Protein AF-A0A9D9GUM5-F1 (afdb_monomer)

Mean predicted aligned error: 12.22 Å

Sequence (199 aa):
NYISLLFTFYYFFHSININTFRYFIVSAFPKVAPKAITILNRSVMQKERGNFLKGYYQSSFILTIIYVIAFTLSYFLIGLYVPNLMGDIYVLGLISFVICAILLIPFMPLTFIYYGIYWKDSKTKYVTTFINFASKEINDFKTRTVLNSELEKKQVEEAEKNLNNLINNLNSDNKNEENNDQSNHKEDESKNDENNKNS

Secondary structure (DSSP, 8-state):
-HHHHHHHHHHHHHHHHHHHHHHHHHHH-TTS-HHHHHHHHHHHHHHHHHHHHHHHHHHHHHHHHHHHHHHHHHHHHHHHH-GGGGS-HHHHHHHHHHHHHHHHGGGTHHHHHHHHHHHHHHHHHHHHHHHHHHHHHHHHHHHHS---SHHHHHHHHHHHHHHHHHHHHHHHHHHHHHTTSSSSSSSSS---SSSS---

Solvent-accessible surface area (backbone atoms only — not comparable to full-atom values): 11530 Å² total; per-residue (Å²): 108,69,68,58,52,50,53,54,51,50,50,50,54,51,51,50,55,61,52,49,52,56,55,58,53,48,67,74,41,86,87,56,58,69,68,58,50,50,53,50,50,51,56,51,45,69,76,41,42,66,63,54,50,52,52,49,52,64,69,42,42,65,60,51,52,53,47,54,52,41,37,51,50,36,42,54,51,50,38,66,78,38,55,79,38,62,80,39,57,66,61,42,49,50,53,17,46,53,54,32,47,66,68,41,56,84,54,51,63,60,59,51,55,50,51,54,52,52,44,66,76,39,42,63,61,53,52,53,52,48,50,56,50,52,55,48,52,53,52,53,48,62,71,73,38,80,75,81,45,73,65,58,46,51,52,50,53,51,52,48,52,55,48,51,51,54,52,51,52,53,57,53,54,56,57,58,56,63,61,60,74,71,71,77,81,83,85,87,87,85,88,83,88,87,87,88,82,84,135

Organism: NCBI:txid2840889

Foldseek 3Di:
DLVVLLVVLVVVLVVVLVVVLLVVQCVVCVPDDSVVSVVLCVVLCVVCVVVLVVLLCVQCVVVSVLLVVQLVCQLVVCCVVPVVCVVVVPVSSVRSSVRSCVVSVVVSCSSVVSSVVCCVVCVLVSLVSVLVVLVVVLVVCVVVDPCPDPVSVVVSVVSVVVSVVSVVVSVVVVVVVVVVVVPPPPPDPDPPDPDPDDD

pLDDT: mean 78.3, std 15.08, range [36.69, 92.94]

Structure (mmCIF, N/CA/C/O backbone):
data_AF-A0A9D9GUM5-F1
#
_entry.id   AF-A0A9D9GUM5-F1
#
loop_
_atom_site.group_PDB
_atom_site.id
_atom_site.type_symbol
_atom_site.label_atom_id
_atom_site.label_alt_id
_atom_site.label_comp_id
_atom_site.label_asym_id
_atom_site.label_entity_id
_atom_site.label_seq_id
_atom_site.pdbx_PDB_ins_code
_atom_site.Cartn_x
_atom_site.Cartn_y
_atom_site.Cartn_z
_atom_site.occupancy
_atom_site.B_iso_or_equiv
_atom_site.auth_seq_id
_atom_site.auth_comp_id
_atom_site.auth_asym_id
_atom_site.auth_atom_id
_atom_site.pdbx_PDB_model_num
ATOM 1 N N . ASN A 1 1 ? 15.531 -11.538 -21.680 1.00 77.50 1 ASN A N 1
ATOM 2 C CA . ASN A 1 1 ? 16.151 -10.936 -20.475 1.00 77.50 1 ASN A CA 1
ATOM 3 C C . ASN A 1 1 ? 15.641 -9.531 -20.177 1.00 77.50 1 ASN A C 1
ATOM 5 O O . ASN A 1 1 ? 15.120 -9.350 -19.087 1.00 77.50 1 ASN A O 1
ATOM 9 N N . TYR A 1 2 ? 15.684 -8.576 -21.119 1.00 86.25 2 TYR A N 1
ATOM 10 C CA . TYR A 1 2 ? 15.117 -7.225 -20.924 1.00 86.25 2 TYR A CA 1
ATOM 11 C C . TYR A 1 2 ? 13.670 -7.230 -20.388 1.00 86.25 2 TYR A C 1
ATOM 13 O O . TYR A 1 2 ? 13.400 -6.631 -19.354 1.00 86.25 2 TYR A O 1
ATOM 21 N N . ILE A 1 3 ? 12.764 -7.977 -21.034 1.00 88.94 3 ILE A N 1
ATOM 22 C CA . ILE A 1 3 ? 11.350 -8.067 -20.624 1.00 88.94 3 ILE A CA 1
ATOM 23 C C . ILE A 1 3 ? 11.215 -8.560 -19.175 1.00 88.94 3 ILE A C 1
ATOM 25 O O . ILE A 1 3 ? 10.446 -8.005 -18.397 1.00 88.94 3 ILE A O 1
ATOM 29 N N . SER A 1 4 ? 11.989 -9.577 -18.791 1.00 88.94 4 SER A N 1
ATOM 30 C CA . SER A 1 4 ? 11.990 -10.110 -17.426 1.00 88.94 4 SER A CA 1
ATOM 31 C C . SER A 1 4 ? 12.447 -9.060 -16.413 1.00 88.94 4 SER A C 1
ATOM 33 O O . SER A 1 4 ? 11.785 -8.882 -15.398 1.00 88.94 4 SER A O 1
ATOM 35 N N . LEU A 1 5 ? 13.521 -8.319 -16.714 1.00 88.25 5 LEU A N 1
ATOM 36 C CA . LEU A 1 5 ? 14.016 -7.238 -15.856 1.00 88.25 5 LEU A CA 1
ATOM 37 C C . LEU A 1 5 ? 12.997 -6.104 -15.714 1.00 88.25 5 LEU A C 1
ATOM 39 O O . LEU A 1 5 ? 12.784 -5.624 -14.602 1.00 88.25 5 LEU A O 1
ATOM 43 N N . LEU A 1 6 ? 12.330 -5.728 -16.809 1.00 90.38 6 LEU A N 1
ATOM 44 C CA . LEU A 1 6 ? 11.234 -4.764 -16.790 1.00 90.38 6 LEU A CA 1
ATOM 45 C C . LEU A 1 6 ? 10.119 -5.254 -15.850 1.00 90.38 6 LEU A C 1
ATOM 47 O O . LEU A 1 6 ? 9.756 -4.566 -14.907 1.00 90.38 6 LEU A O 1
ATOM 51 N N . PHE A 1 7 ? 9.618 -6.481 -15.994 1.00 91.25 7 PHE A N 1
ATOM 52 C CA . PHE A 1 7 ? 8.566 -6.969 -15.092 1.00 91.25 7 PHE A CA 1
ATOM 53 C C . PHE A 1 7 ? 9.010 -7.085 -13.629 1.00 91.25 7 PHE A C 1
ATOM 55 O O . PHE A 1 7 ? 8.248 -6.713 -12.736 1.00 91.25 7 PHE A O 1
ATOM 62 N N . THR A 1 8 ? 10.233 -7.549 -13.359 1.00 89.81 8 THR A N 1
ATOM 63 C CA . THR A 1 8 ? 10.786 -7.599 -11.995 1.00 89.81 8 THR A CA 1
ATOM 64 C C . THR A 1 8 ? 10.834 -6.208 -11.373 1.00 89.81 8 THR A C 1
ATOM 66 O O . THR A 1 8 ? 10.446 -6.021 -10.219 1.00 89.81 8 THR A O 1
ATOM 69 N N . PHE A 1 9 ? 11.268 -5.217 -12.144 1.00 86.06 9 PHE A N 1
ATOM 70 C CA . PHE A 1 9 ? 11.384 -3.849 -11.677 1.00 86.06 9 PHE A CA 1
ATOM 71 C C . PHE A 1 9 ? 10.012 -3.197 -11.457 1.00 86.06 9 PHE A C 1
ATOM 73 O O . PHE A 1 9 ? 9.796 -2.528 -10.445 1.00 86.06 9 PHE A O 1
ATOM 80 N N . TYR A 1 10 ? 9.050 -3.461 -12.341 1.00 89.31 10 TYR A N 1
ATOM 81 C CA . TYR A 1 10 ? 7.672 -3.008 -12.184 1.00 89.31 10 TYR A CA 1
ATOM 82 C C . TYR A 1 10 ? 7.066 -3.591 -10.909 1.00 89.31 10 TYR A C 1
ATOM 84 O O . TYR A 1 10 ? 6.514 -2.863 -10.085 1.00 89.31 10 TYR A O 1
ATOM 92 N N . TYR A 1 11 ? 7.234 -4.899 -10.707 1.00 91.00 11 TYR A N 1
ATOM 93 C CA . TYR A 1 11 ? 6.751 -5.593 -9.522 1.00 91.00 11 TYR A CA 1
ATOM 94 C C . TYR A 1 11 ? 7.360 -5.032 -8.231 1.00 91.00 11 TYR A C 1
ATOM 96 O O . TYR A 1 11 ? 6.651 -4.885 -7.234 1.00 91.00 11 TYR A O 1
ATOM 104 N N . PHE A 1 12 ? 8.643 -4.663 -8.245 1.00 88.69 12 PHE A N 1
ATOM 105 C CA . PHE A 1 12 ? 9.306 -4.022 -7.110 1.00 88.69 12 PHE A CA 1
ATOM 106 C C . PHE A 1 12 ? 8.652 -2.678 -6.749 1.00 88.69 12 PHE A C 1
ATOM 108 O O . PHE A 1 12 ? 8.239 -2.481 -5.604 1.00 88.69 12 PHE A O 1
ATOM 115 N N . PHE A 1 13 ? 8.472 -1.781 -7.723 1.00 85.75 13 PHE A N 1
ATOM 116 C CA . PHE A 1 13 ? 7.822 -0.482 -7.500 1.00 85.75 13 PHE A CA 1
ATOM 117 C C . PHE A 1 13 ? 6.358 -0.616 -7.093 1.00 85.75 13 PHE A C 1
ATOM 119 O O . PHE A 1 13 ? 5.889 0.086 -6.194 1.00 85.75 13 PHE A O 1
ATOM 126 N N . HIS A 1 14 ? 5.637 -1.531 -7.730 1.00 87.88 14 HIS A N 1
ATOM 127 C CA . HIS A 1 14 ? 4.263 -1.860 -7.388 1.00 87.88 14 HIS A CA 1
ATOM 128 C C . HIS A 1 14 ? 4.148 -2.325 -5.931 1.00 87.88 14 HIS A C 1
ATOM 130 O O . HIS A 1 14 ? 3.324 -1.814 -5.171 1.00 87.88 14 HIS A O 1
ATOM 136 N N . SER A 1 15 ? 5.038 -3.229 -5.517 1.00 88.12 15 SER A N 1
ATOM 137 C CA . SER A 1 15 ? 5.091 -3.757 -4.154 1.00 88.12 15 SER A CA 1
ATOM 138 C C . SER A 1 15 ? 5.420 -2.675 -3.133 1.00 88.12 15 SER A C 1
ATOM 140 O O . SER A 1 15 ? 4.788 -2.637 -2.080 1.00 88.12 15 SER A O 1
ATOM 142 N N . ILE A 1 16 ? 6.368 -1.779 -3.428 1.00 86.69 16 ILE A N 1
ATOM 143 C CA . ILE A 1 16 ? 6.660 -0.634 -2.556 1.00 86.69 16 ILE A CA 1
ATOM 144 C C . ILE A 1 16 ? 5.405 0.210 -2.392 1.00 86.69 16 ILE A C 1
ATOM 146 O O . ILE A 1 16 ? 4.947 0.379 -1.269 1.00 86.69 16 ILE A O 1
ATOM 150 N N . ASN A 1 17 ? 4.807 0.668 -3.495 1.00 84.94 17 ASN A N 1
ATOM 151 C CA . ASN A 1 17 ? 3.648 1.553 -3.439 1.00 84.94 17 ASN A CA 1
ATOM 152 C C . ASN A 1 17 ? 2.499 0.939 -2.631 1.00 84.94 17 ASN A C 1
ATOM 154 O O . ASN A 1 17 ? 2.007 1.590 -1.707 1.00 84.94 17 ASN A O 1
ATOM 158 N N . ILE A 1 18 ? 2.102 -0.307 -2.918 1.00 84.19 18 ILE A N 1
ATOM 159 C CA . ILE A 1 18 ? 1.027 -0.990 -2.179 1.00 84.19 18 ILE A CA 1
ATOM 160 C C . ILE A 1 18 ? 1.370 -1.113 -0.692 1.00 84.19 18 ILE A C 1
ATOM 162 O O . ILE A 1 18 ? 0.514 -0.878 0.161 1.00 84.19 18 ILE A O 1
ATOM 166 N N . ASN A 1 19 ? 2.613 -1.460 -0.353 1.00 83.31 19 ASN A N 1
ATOM 167 C CA . ASN A 1 19 ? 3.012 -1.567 1.047 1.00 83.31 19 ASN A CA 1
ATOM 168 C C . ASN A 1 19 ? 3.034 -0.204 1.747 1.00 83.31 19 ASN A C 1
ATOM 170 O O . ASN A 1 19 ? 2.680 -0.137 2.924 1.00 83.31 19 ASN A O 1
ATOM 174 N N . THR A 1 20 ? 3.347 0.889 1.048 1.00 83.19 20 THR A N 1
ATOM 175 C CA . THR A 1 20 ? 3.295 2.240 1.623 1.00 83.19 20 THR A CA 1
ATOM 176 C C . THR A 1 20 ? 1.884 2.624 2.067 1.00 83.19 20 THR A C 1
ATOM 178 O O . THR A 1 20 ? 1.725 3.268 3.103 1.00 83.19 20 THR A O 1
ATOM 181 N N . PHE A 1 21 ? 0.840 2.147 1.379 1.00 81.06 21 PHE A N 1
ATOM 182 C CA . PHE A 1 21 ? -0.544 2.361 1.813 1.00 81.06 21 PHE A CA 1
ATOM 183 C C . PHE A 1 21 ? -0.821 1.797 3.216 1.00 81.06 21 PHE A C 1
ATOM 185 O O . PHE A 1 21 ? -1.528 2.402 4.021 1.00 81.06 21 PHE A O 1
ATOM 192 N N . ARG A 1 22 ? -0.218 0.653 3.562 1.00 78.88 22 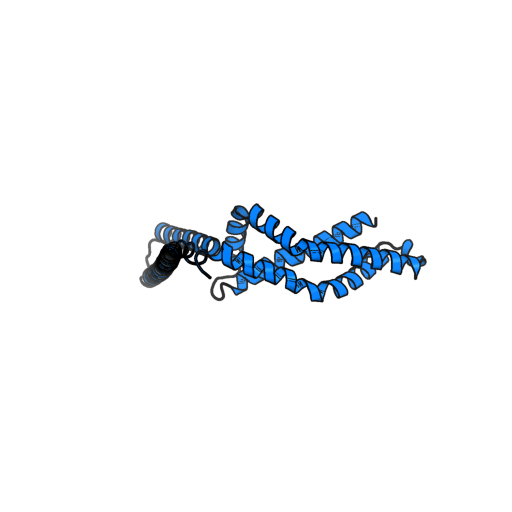ARG A N 1
ATOM 193 C CA . ARG A 1 22 ? -0.351 0.074 4.905 1.00 78.88 22 ARG A CA 1
ATOM 194 C C . ARG A 1 22 ? 0.240 0.996 5.972 1.00 78.88 22 ARG A C 1
ATOM 196 O O . ARG A 1 22 ? -0.361 1.129 7.034 1.00 78.88 22 ARG A O 1
ATOM 203 N N . TYR A 1 23 ? 1.380 1.630 5.699 1.00 79.88 23 TYR A N 1
ATOM 204 C CA . TYR A 1 23 ? 1.983 2.600 6.619 1.00 79.88 23 TYR A CA 1
ATOM 205 C C . TYR A 1 23 ? 1.106 3.843 6.783 1.00 79.88 23 TYR A C 1
ATOM 207 O O . TYR A 1 23 ? 0.917 4.300 7.908 1.00 79.88 23 TYR A O 1
ATOM 215 N N . PHE A 1 24 ? 0.494 4.313 5.693 1.00 80.69 24 PHE A N 1
ATOM 216 C CA . PHE A 1 24 ? -0.459 5.423 5.722 1.00 80.69 24 PHE A CA 1
ATOM 217 C C . PHE A 1 24 ? -1.661 5.141 6.644 1.00 80.69 24 PHE A C 1
ATOM 219 O O . PHE A 1 24 ? -2.057 5.991 7.443 1.00 80.69 24 PHE A O 1
ATOM 226 N N . ILE A 1 25 ? -2.205 3.920 6.618 1.00 78.44 25 ILE A N 1
ATOM 227 C CA . ILE A 1 25 ? -3.297 3.535 7.528 1.00 78.44 25 ILE A CA 1
ATOM 228 C C . ILE A 1 25 ? -2.824 3.469 8.980 1.00 78.44 25 ILE A C 1
ATOM 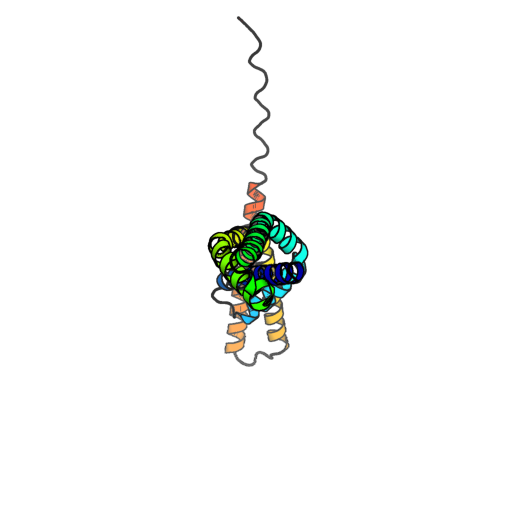230 O O . ILE A 1 25 ? -3.556 3.879 9.875 1.00 78.44 25 ILE A O 1
ATOM 234 N N . VAL A 1 26 ? -1.614 2.966 9.241 1.00 77.81 26 VAL A N 1
ATOM 235 C CA . VAL A 1 26 ? -1.087 2.891 10.613 1.00 77.81 26 VAL A CA 1
ATOM 236 C C . VAL A 1 26 ? -1.004 4.277 11.249 1.00 77.81 26 VAL A C 1
ATOM 238 O O . VAL A 1 26 ? -1.422 4.437 12.394 1.00 77.81 26 VAL A O 1
ATOM 241 N N . SER A 1 27 ? -0.572 5.295 10.500 1.00 77.00 27 SER A N 1
ATOM 242 C CA . SER A 1 27 ? -0.574 6.679 10.989 1.00 77.00 27 SER A CA 1
ATOM 243 C C . SER A 1 27 ? -1.970 7.244 11.272 1.00 77.00 27 SER A C 1
ATOM 245 O O . SER A 1 27 ? -2.095 8.133 12.109 1.00 77.00 27 SER A O 1
ATOM 247 N N . ALA A 1 28 ? -3.026 6.719 10.641 1.00 75.38 28 ALA A N 1
ATOM 248 C CA . ALA A 1 28 ? -4.398 7.169 10.883 1.00 75.38 28 ALA A CA 1
ATOM 249 C C . ALA A 1 28 ? -4.976 6.681 12.230 1.00 75.38 28 ALA A C 1
ATOM 251 O O . ALA A 1 28 ? -5.982 7.217 12.692 1.00 75.38 28 ALA A O 1
ATOM 252 N N . PHE A 1 29 ? -4.337 5.703 12.887 1.00 77.75 29 PHE A N 1
ATOM 253 C CA . PHE A 1 29 ? -4.766 5.139 14.174 1.00 77.75 29 PHE A CA 1
ATOM 254 C C . PHE A 1 29 ? -3.645 5.208 15.234 1.00 77.75 29 PHE A C 1
ATOM 256 O O . PHE A 1 29 ? -3.145 4.171 15.675 1.00 77.75 29 PHE A O 1
ATOM 263 N N . PRO A 1 30 ? -3.262 6.409 15.711 1.00 68.56 30 PRO A N 1
ATOM 264 C CA . PRO A 1 30 ? -2.046 6.628 16.511 1.00 68.56 30 PRO A CA 1
ATOM 265 C C . PRO A 1 30 ? -2.017 5.942 17.890 1.00 68.56 30 PRO A C 1
ATOM 267 O O . PRO A 1 30 ? -0.981 5.938 18.547 1.00 68.56 30 PRO A O 1
ATOM 270 N N . LYS A 1 31 ? -3.131 5.361 18.350 1.00 78.12 31 LYS A N 1
ATOM 271 C CA . LYS A 1 31 ? -3.249 4.689 19.660 1.00 78.12 31 LYS A CA 1
ATOM 272 C C . LYS A 1 31 ? -3.607 3.204 19.563 1.00 78.12 31 LYS A C 1
ATOM 274 O O . LYS A 1 31 ? -3.845 2.564 20.582 1.00 78.12 31 LYS A O 1
ATOM 279 N N . VAL A 1 32 ? -3.672 2.651 18.353 1.00 77.06 32 VAL A N 1
ATOM 280 C CA . VAL A 1 32 ? -3.988 1.235 18.141 1.00 77.06 32 VAL A CA 1
ATOM 281 C C . VAL A 1 32 ? -2.691 0.470 17.902 1.00 77.06 32 VAL A C 1
ATOM 283 O O . VAL A 1 32 ? -1.812 0.921 17.171 1.00 77.06 32 VAL A O 1
ATOM 286 N N . ALA A 1 33 ? -2.562 -0.712 18.508 1.00 82.19 33 ALA A N 1
ATOM 287 C CA . ALA A 1 33 ? -1.388 -1.552 18.308 1.00 82.19 33 ALA A CA 1
ATOM 288 C C . ALA A 1 33 ? -1.174 -1.844 16.801 1.00 82.19 33 ALA A C 1
ATOM 290 O O . ALA A 1 33 ? -2.112 -2.296 16.132 1.00 82.19 33 ALA A O 1
ATOM 291 N N . PRO A 1 34 ? 0.049 -1.689 16.249 1.00 79.25 34 PRO A N 1
ATOM 292 C CA . PRO A 1 34 ? 0.315 -1.888 14.817 1.00 79.25 34 PRO A CA 1
ATOM 293 C C . PRO A 1 34 ? -0.122 -3.257 14.275 1.00 79.25 34 PRO A C 1
ATOM 295 O O . PRO A 1 34 ? -0.534 -3.394 13.117 1.00 79.25 34 PRO A O 1
ATOM 298 N N . LYS A 1 35 ? -0.073 -4.290 15.127 1.00 82.12 35 LYS A N 1
ATOM 299 C CA . LYS A 1 35 ? -0.540 -5.643 14.802 1.00 82.12 35 LYS A CA 1
ATOM 300 C C . LYS A 1 35 ? -2.052 -5.680 14.557 1.00 82.12 35 LYS A C 1
ATOM 302 O O . LYS A 1 35 ? -2.483 -6.282 13.577 1.00 82.12 35 LYS A O 1
ATOM 307 N N . ALA A 1 36 ? -2.840 -4.995 15.386 1.00 80.44 36 ALA A N 1
ATOM 308 C CA . ALA A 1 36 ? -4.290 -4.906 15.227 1.00 80.44 36 ALA A CA 1
ATOM 309 C C . ALA A 1 36 ? -4.665 -4.118 13.963 1.00 80.44 36 ALA A C 1
ATOM 311 O O . ALA A 1 36 ? -5.500 -4.573 13.185 1.00 80.44 36 ALA A O 1
ATOM 312 N N . ILE A 1 37 ? -3.966 -3.012 13.679 1.00 81.81 37 ILE A N 1
ATOM 313 C CA . ILE A 1 37 ? -4.168 -2.237 12.442 1.00 81.81 37 ILE A CA 1
ATOM 314 C C . ILE A 1 37 ? -3.850 -3.082 11.204 1.00 81.81 37 ILE A C 1
ATOM 316 O O . ILE A 1 37 ? -4.549 -3.016 10.198 1.00 81.81 37 ILE A O 1
ATOM 320 N N . THR A 1 38 ? -2.816 -3.921 11.272 1.00 82.94 38 THR A N 1
ATOM 321 C CA . THR A 1 38 ? -2.468 -4.829 10.171 1.00 82.94 38 THR A CA 1
ATOM 322 C C . THR A 1 38 ? -3.582 -5.842 9.898 1.00 82.94 38 THR A C 1
ATOM 324 O O . THR A 1 38 ? -3.914 -6.082 8.738 1.00 82.94 38 THR A O 1
ATOM 327 N N . ILE A 1 39 ? -4.166 -6.426 10.948 1.00 84.81 39 ILE A N 1
ATOM 328 C CA . ILE A 1 39 ? -5.286 -7.372 10.836 1.00 84.81 39 ILE A CA 1
ATOM 329 C C . ILE A 1 39 ? -6.519 -6.663 10.267 1.00 84.81 39 ILE A C 1
ATOM 331 O O . ILE A 1 39 ? -7.134 -7.170 9.327 1.00 84.81 39 ILE A O 1
ATOM 335 N N . LEU A 1 40 ? -6.828 -5.468 10.776 1.00 84.88 40 LEU A N 1
ATOM 336 C CA . LEU A 1 40 ? -7.914 -4.627 10.283 1.00 84.88 40 LEU A CA 1
ATOM 337 C C . LEU A 1 40 ? -7.738 -4.318 8.794 1.00 84.88 40 LEU A C 1
ATOM 339 O O . LEU A 1 40 ? -8.634 -4.587 7.997 1.00 84.88 40 LEU A O 1
ATOM 343 N N . ASN A 1 41 ? -6.561 -3.822 8.407 1.00 85.25 41 ASN A N 1
ATOM 344 C CA . ASN A 1 41 ? -6.260 -3.494 7.021 1.00 85.25 41 ASN A CA 1
ATOM 345 C C . ASN A 1 41 ? -6.367 -4.718 6.114 1.00 85.25 41 ASN A C 1
ATOM 347 O O . ASN A 1 41 ? -6.958 -4.626 5.045 1.00 85.25 41 ASN A O 1
ATOM 351 N N . ARG A 1 42 ? -5.866 -5.880 6.549 1.00 85.88 42 ARG A N 1
ATOM 352 C CA . ARG A 1 42 ? -6.003 -7.129 5.790 1.00 85.88 42 ARG A CA 1
ATOM 353 C C . ARG A 1 42 ? -7.471 -7.507 5.581 1.00 85.88 42 ARG A C 1
ATOM 355 O O . ARG A 1 42 ? -7.828 -7.887 4.473 1.00 85.88 42 ARG A O 1
ATOM 362 N N . SER A 1 43 ? -8.305 -7.386 6.613 1.00 85.31 43 SER A N 1
ATOM 363 C CA . SER A 1 43 ? -9.736 -7.707 6.544 1.00 85.31 43 SER A CA 1
ATOM 364 C C . SER A 1 43 ? -10.489 -6.782 5.584 1.00 85.31 43 SER A C 1
ATOM 366 O O . SER A 1 43 ? -11.220 -7.249 4.711 1.00 85.31 43 SER A O 1
ATOM 368 N N . VAL A 1 44 ? -10.259 -5.469 5.681 1.00 85.19 44 VAL A N 1
ATOM 369 C CA . VAL A 1 44 ? -10.893 -4.485 4.790 1.00 85.19 44 VAL A CA 1
ATOM 370 C C . VAL A 1 44 ? -10.399 -4.659 3.355 1.00 85.19 44 VAL A C 1
ATOM 372 O O . VAL A 1 44 ? -11.207 -4.729 2.433 1.00 85.19 44 VAL A O 1
ATOM 375 N N . MET A 1 45 ? -9.090 -4.837 3.160 1.00 85.25 45 MET A N 1
ATOM 376 C CA . MET A 1 45 ? -8.513 -5.064 1.835 1.00 85.25 45 MET A CA 1
ATOM 377 C C . MET A 1 45 ? -8.977 -6.358 1.185 1.00 85.25 45 MET A C 1
ATOM 379 O O . MET A 1 45 ? -9.078 -6.406 -0.032 1.00 85.25 45 MET A O 1
ATOM 383 N N . GLN A 1 46 ? -9.287 -7.406 1.949 1.00 87.69 46 GLN A N 1
ATOM 384 C CA . GLN A 1 46 ? -9.864 -8.626 1.381 1.00 87.69 46 GLN A CA 1
ATOM 385 C C . GLN A 1 46 ? -11.259 -8.388 0.794 1.00 87.69 46 GLN A C 1
ATOM 387 O O . GLN A 1 46 ? -11.578 -8.975 -0.236 1.00 87.69 46 GLN A O 1
ATOM 392 N N . LYS A 1 47 ? -12.060 -7.512 1.409 1.00 85.69 47 LYS A N 1
ATOM 393 C CA . LYS A 1 47 ? -13.413 -7.175 0.941 1.00 85.69 47 LYS A CA 1
ATOM 394 C C . LYS A 1 47 ? -13.401 -6.163 -0.205 1.00 85.69 47 LYS A C 1
ATOM 396 O O . LYS A 1 47 ? -14.156 -6.305 -1.156 1.00 85.69 47 LYS A O 1
ATOM 401 N N . GLU A 1 48 ? -12.510 -5.178 -0.140 1.00 86.06 48 GLU A N 1
ATOM 402 C CA . GLU A 1 48 ? -12.459 -4.049 -1.080 1.00 86.06 48 GLU A CA 1
ATOM 403 C C . GLU A 1 48 ? -11.345 -4.171 -2.127 1.00 86.06 48 GLU A C 1
ATOM 405 O O . GLU A 1 48 ? -11.072 -3.219 -2.858 1.00 86.06 48 GLU A O 1
ATOM 410 N N . ARG A 1 49 ? -10.703 -5.344 -2.243 1.00 86.25 49 ARG A N 1
ATOM 411 C CA . ARG A 1 49 ? -9.537 -5.557 -3.117 1.00 86.25 49 ARG A CA 1
ATOM 412 C C . ARG A 1 49 ? -9.764 -5.051 -4.538 1.00 86.25 49 ARG A C 1
ATOM 414 O O . ARG A 1 49 ? -8.880 -4.417 -5.103 1.00 86.25 49 ARG A O 1
ATOM 421 N N . GLY A 1 50 ? -10.925 -5.362 -5.117 1.00 86.88 50 GLY A N 1
ATOM 422 C CA . GLY A 1 50 ? -11.264 -4.979 -6.488 1.00 86.88 50 GLY A CA 1
ATOM 423 C C . GLY A 1 50 ? -11.330 -3.463 -6.664 1.00 86.88 50 GLY A C 1
ATOM 424 O O . GLY A 1 50 ? -10.685 -2.925 -7.560 1.00 86.88 50 GLY A O 1
ATOM 425 N N . ASN A 1 51 ? -12.037 -2.779 -5.764 1.00 86.25 51 ASN A N 1
ATOM 426 C CA . ASN A 1 51 ? -12.178 -1.323 -5.779 1.00 86.25 51 ASN A CA 1
ATOM 427 C C . ASN A 1 51 ? -10.831 -0.632 -5.544 1.00 86.25 51 ASN A C 1
ATOM 429 O O . ASN A 1 51 ? -10.456 0.261 -6.303 1.00 86.25 51 ASN A O 1
ATOM 433 N N . PHE A 1 52 ? -10.064 -1.112 -4.560 1.00 87.38 52 PHE A N 1
ATOM 434 C CA . PHE A 1 52 ? -8.735 -0.589 -4.268 1.00 87.38 52 PHE A CA 1
ATOM 435 C C . PHE A 1 52 ? -7.774 -0.749 -5.447 1.00 87.38 52 PHE A C 1
ATOM 437 O O . PHE A 1 52 ? -7.104 0.212 -5.817 1.00 87.38 52 PHE A O 1
ATOM 444 N N . LEU A 1 53 ? -7.691 -1.943 -6.047 1.00 88.12 53 LEU A N 1
ATOM 445 C CA . LEU A 1 53 ? -6.782 -2.184 -7.168 1.00 88.12 53 LEU A CA 1
ATOM 446 C C . LEU A 1 53 ? -7.207 -1.399 -8.408 1.00 88.12 53 LEU A C 1
ATOM 448 O O . LEU A 1 53 ? -6.350 -0.829 -9.076 1.00 88.12 53 LEU A O 1
ATOM 452 N N . LYS A 1 54 ? -8.511 -1.320 -8.699 1.00 88.12 54 LYS A N 1
ATOM 453 C CA . LYS A 1 54 ? -9.027 -0.543 -9.832 1.00 88.12 54 LYS A CA 1
ATOM 454 C C . LYS A 1 54 ? -8.626 0.928 -9.719 1.00 88.12 54 LYS A C 1
ATOM 456 O O . LYS A 1 54 ? -8.034 1.460 -10.655 1.00 88.12 54 LYS A O 1
ATOM 461 N N . GLY A 1 55 ? -8.889 1.555 -8.572 1.00 85.62 55 GLY A N 1
ATOM 462 C CA . GLY A 1 55 ? -8.495 2.943 -8.335 1.00 85.62 55 GLY A CA 1
ATOM 463 C C . GLY A 1 55 ? -6.975 3.119 -8.348 1.00 85.62 55 GLY A C 1
ATOM 464 O O . GLY A 1 55 ? -6.466 4.025 -9.002 1.00 85.62 55 GLY A O 1
ATOM 465 N N . TYR A 1 56 ? -6.235 2.193 -7.731 1.00 88.69 56 TYR A N 1
ATOM 466 C CA . TYR A 1 56 ? -4.774 2.227 -7.700 1.00 88.69 56 TYR A CA 1
ATOM 467 C C . TYR A 1 56 ? -4.172 2.203 -9.108 1.00 88.69 56 TYR A C 1
ATOM 469 O O . TYR A 1 56 ? -3.307 3.024 -9.411 1.00 88.69 56 TYR A O 1
ATOM 477 N N . TYR A 1 57 ? -4.621 1.293 -9.978 1.00 88.88 57 TYR A N 1
ATOM 478 C CA . TYR A 1 57 ? -4.115 1.204 -11.347 1.00 88.88 57 TYR A CA 1
ATOM 479 C C . TYR A 1 57 ? -4.529 2.408 -12.188 1.00 88.88 57 TYR A C 1
ATOM 481 O O . TYR A 1 57 ? -3.718 2.892 -12.973 1.00 88.88 57 TYR A O 1
ATOM 489 N N . GLN A 1 58 ? -5.742 2.931 -11.992 1.00 86.88 58 GLN A N 1
ATOM 490 C CA . GLN A 1 58 ? -6.199 4.135 -12.680 1.00 86.88 58 GLN A CA 1
ATOM 491 C C . GLN A 1 58 ? -5.347 5.355 -12.300 1.00 86.88 58 GLN A C 1
ATOM 493 O O . GLN A 1 58 ? -4.889 6.083 -13.177 1.00 86.88 58 GLN A O 1
ATOM 498 N N . SER A 1 59 ? -5.062 5.548 -11.012 1.00 83.88 59 SER A N 1
ATOM 499 C CA . SER A 1 59 ? -4.231 6.659 -10.537 1.00 83.88 59 SER A CA 1
ATOM 500 C C . SER A 1 59 ? -2.737 6.469 -10.821 1.00 83.88 59 SER A C 1
ATOM 502 O O . SER A 1 59 ? -2.030 7.442 -11.067 1.00 83.88 59 SER A O 1
ATOM 504 N N . SER A 1 60 ? -2.243 5.229 -10.834 1.00 86.50 60 SER A N 1
ATOM 505 C CA . SER A 1 60 ? -0.824 4.918 -11.076 1.00 86.50 60 SER A CA 1
ATOM 506 C C . SER A 1 60 ? -0.487 4.730 -12.558 1.00 86.50 60 SER A C 1
ATOM 508 O O . SER A 1 60 ? 0.658 4.419 -12.894 1.00 86.50 60 SER A O 1
ATOM 510 N N . PHE A 1 61 ? -1.457 4.900 -13.462 1.00 87.00 61 PHE A N 1
ATOM 511 C CA . PHE A 1 61 ? -1.273 4.665 -14.894 1.00 87.00 61 PHE A CA 1
ATOM 512 C C . PHE A 1 61 ? -0.181 5.561 -15.491 1.00 87.00 61 PHE A C 1
ATOM 514 O O . PHE A 1 61 ? 0.749 5.068 -16.127 1.00 87.00 61 PHE A O 1
ATOM 521 N N . ILE A 1 62 ? -0.231 6.865 -15.202 1.00 85.56 62 ILE A N 1
ATOM 522 C CA . ILE A 1 62 ? 0.775 7.838 -15.660 1.00 85.56 62 ILE A CA 1
ATOM 523 C C . ILE A 1 62 ? 2.163 7.469 -15.123 1.00 85.56 62 ILE A C 1
ATOM 525 O O . ILE A 1 62 ? 3.139 7.449 -15.871 1.00 85.56 62 ILE A O 1
ATOM 529 N N . LEU A 1 63 ? 2.245 7.102 -13.841 1.00 85.81 63 LEU A N 1
ATOM 530 C CA . LEU A 1 63 ? 3.494 6.677 -13.209 1.00 85.81 63 LEU A CA 1
ATOM 531 C C . LEU A 1 63 ? 4.065 5.416 -13.875 1.00 85.81 63 LEU A C 1
ATOM 533 O O . LEU A 1 63 ? 5.272 5.305 -14.064 1.00 85.81 63 LEU A O 1
ATOM 537 N N . THR A 1 64 ? 3.190 4.493 -14.282 1.00 88.62 64 THR A N 1
ATOM 538 C CA . THR A 1 64 ? 3.561 3.270 -15.006 1.00 88.62 64 THR A CA 1
ATOM 539 C C . THR A 1 64 ? 4.123 3.589 -16.394 1.00 88.62 64 THR A C 1
ATOM 541 O O . THR A 1 64 ? 5.114 2.986 -16.797 1.00 88.62 64 THR A O 1
ATOM 544 N N . ILE A 1 65 ? 3.556 4.565 -17.111 1.00 89.81 65 ILE A N 1
ATOM 545 C CA . ILE A 1 65 ? 4.092 5.015 -18.407 1.00 89.81 65 ILE A CA 1
ATOM 546 C C . ILE A 1 65 ? 5.495 5.605 -18.236 1.00 89.81 65 ILE A C 1
ATOM 548 O O . ILE A 1 65 ? 6.421 5.194 -18.937 1.00 89.81 65 ILE A O 1
ATOM 552 N N . ILE A 1 66 ? 5.668 6.527 -17.281 1.00 88.62 66 ILE A N 1
ATOM 553 C CA . ILE A 1 66 ? 6.970 7.150 -16.981 1.00 88.62 66 ILE A CA 1
ATOM 554 C C . ILE A 1 66 ? 7.998 6.071 -16.640 1.00 88.62 66 ILE A C 1
ATOM 556 O O . ILE A 1 66 ? 9.113 6.094 -17.152 1.00 88.62 66 ILE A O 1
ATOM 560 N N . TYR A 1 67 ? 7.596 5.097 -15.827 1.00 89.06 67 TYR A N 1
ATOM 561 C CA . TYR A 1 67 ? 8.400 3.942 -15.461 1.00 89.06 67 TYR A CA 1
ATOM 562 C C . TYR A 1 67 ? 8.882 3.145 -16.689 1.00 89.06 67 TYR A C 1
ATOM 564 O O . TYR A 1 67 ? 10.082 2.894 -16.817 1.00 89.06 67 TYR A O 1
ATOM 572 N N . VAL A 1 68 ? 7.981 2.777 -17.612 1.00 91.94 68 VAL A N 1
ATOM 573 C CA . VAL A 1 68 ? 8.349 1.982 -18.797 1.00 91.94 68 VAL A CA 1
ATOM 574 C C . VAL A 1 68 ? 9.329 2.767 -19.659 1.00 91.94 68 VAL A C 1
ATOM 576 O O . VAL A 1 68 ? 10.349 2.222 -20.077 1.00 91.94 68 VAL A O 1
ATOM 579 N N . ILE A 1 69 ? 9.058 4.051 -19.890 1.00 92.62 69 ILE A N 1
ATOM 580 C CA . ILE A 1 69 ? 9.913 4.917 -20.705 1.00 92.62 69 ILE A CA 1
ATOM 581 C C . ILE A 1 69 ? 11.295 5.070 -20.062 1.00 92.62 69 ILE A C 1
ATOM 583 O O . ILE A 1 69 ? 12.304 4.830 -20.724 1.00 92.62 69 ILE A O 1
ATOM 587 N N . ALA A 1 70 ? 11.354 5.413 -18.774 1.00 91.62 70 ALA A N 1
ATOM 588 C CA . ALA A 1 70 ? 12.602 5.658 -18.059 1.00 91.62 70 ALA A CA 1
ATOM 589 C C . ALA A 1 70 ? 13.485 4.406 -17.986 1.00 91.62 70 ALA A C 1
ATOM 591 O O . ALA A 1 70 ? 14.684 4.498 -18.246 1.00 91.62 70 ALA A O 1
ATOM 592 N N . PHE A 1 71 ? 12.903 3.236 -17.700 1.00 91.88 71 PHE A N 1
ATOM 593 C CA . PHE A 1 71 ? 13.650 1.978 -17.667 1.00 91.88 71 PHE A CA 1
ATOM 594 C C . PHE A 1 71 ? 14.127 1.548 -19.059 1.00 91.88 71 PHE A C 1
ATOM 596 O O . PHE A 1 71 ? 15.247 1.072 -19.221 1.00 91.88 71 PHE A O 1
ATOM 603 N N . THR A 1 72 ? 13.288 1.720 -20.083 1.00 92.94 72 THR A N 1
ATOM 604 C CA . THR A 1 72 ? 13.649 1.382 -21.467 1.00 92.94 72 THR A CA 1
ATOM 605 C C . THR A 1 72 ? 14.804 2.248 -21.947 1.00 92.94 72 THR A C 1
ATOM 607 O O . THR A 1 72 ? 15.802 1.727 -22.441 1.00 92.94 72 THR A O 1
ATOM 610 N N . LEU A 1 73 ? 14.702 3.563 -21.752 1.00 92.19 73 LEU A N 1
ATOM 611 C CA . LEU A 1 73 ? 15.751 4.499 -22.130 1.00 92.19 73 LEU A CA 1
ATOM 612 C C . LEU A 1 73 ? 17.048 4.216 -21.375 1.00 92.19 73 LEU A C 1
ATOM 614 O O . LEU A 1 73 ? 18.090 4.125 -22.016 1.00 92.19 73 LEU A O 1
ATOM 618 N N . SER A 1 74 ? 17.001 4.024 -20.051 1.00 91.62 74 SER A N 1
ATOM 619 C CA . SER A 1 74 ? 18.214 3.751 -19.273 1.00 91.62 74 SER A CA 1
ATOM 620 C C . SER A 1 74 ? 18.900 2.462 -19.729 1.00 91.62 74 SER A C 1
ATOM 622 O O . SER A 1 74 ? 20.100 2.483 -19.997 1.00 91.62 74 SER A O 1
ATOM 624 N N . TYR A 1 75 ? 18.143 1.382 -19.930 1.00 90.69 75 TYR A N 1
ATOM 625 C CA . TYR A 1 75 ? 18.681 0.092 -20.361 1.00 90.69 75 TYR A CA 1
ATOM 626 C C . TYR A 1 75 ? 19.378 0.159 -21.724 1.00 90.69 75 TYR A C 1
ATOM 628 O O . TYR A 1 75 ? 20.518 -0.291 -21.864 1.00 90.69 75 TYR A O 1
ATOM 636 N N . PHE A 1 76 ? 18.725 0.745 -22.732 1.00 90.94 76 PHE A N 1
ATOM 637 C CA . PHE A 1 76 ? 19.295 0.817 -24.080 1.00 90.94 76 PHE A CA 1
ATOM 638 C C . PHE A 1 76 ? 20.411 1.859 -24.199 1.00 90.94 76 PHE A C 1
ATOM 640 O O . PHE A 1 76 ? 21.399 1.592 -24.880 1.00 90.94 76 PHE A O 1
ATOM 647 N N . LEU A 1 77 ? 20.312 3.008 -23.518 1.00 90.12 77 LEU A N 1
ATOM 648 C CA . LEU A 1 77 ? 21.375 4.018 -23.528 1.00 90.12 77 LEU A CA 1
ATOM 649 C C . LEU A 1 77 ? 22.654 3.471 -22.892 1.00 90.12 77 LEU A C 1
ATOM 651 O O . LEU A 1 77 ? 23.713 3.558 -23.506 1.00 90.12 77 LEU A O 1
ATOM 655 N N . ILE A 1 78 ? 22.577 2.851 -21.709 1.00 88.88 78 ILE A N 1
ATOM 656 C CA . ILE A 1 78 ? 23.765 2.269 -21.064 1.00 88.88 78 ILE A CA 1
ATOM 657 C C . ILE A 1 78 ? 24.368 1.176 -21.949 1.00 88.88 78 ILE A C 1
ATOM 659 O O . ILE A 1 78 ? 25.582 1.143 -22.136 1.00 88.88 78 ILE A O 1
ATOM 663 N N . GLY A 1 79 ? 23.527 0.317 -22.530 1.00 85.94 79 GLY A N 1
ATOM 664 C CA . GLY A 1 79 ? 23.982 -0.740 -23.427 1.00 85.94 79 GLY A CA 1
ATOM 665 C C . GLY A 1 79 ? 24.659 -0.230 -24.705 1.00 85.94 79 GLY A C 1
ATOM 666 O O . GLY A 1 79 ? 25.549 -0.900 -25.218 1.00 85.94 79 GLY A O 1
ATOM 667 N N . LEU A 1 80 ? 24.277 0.953 -25.200 1.00 87.62 80 LEU A N 1
ATOM 668 C CA . LEU A 1 80 ? 24.923 1.607 -26.344 1.00 87.62 80 LEU A CA 1
ATOM 669 C C . LEU A 1 80 ? 26.235 2.306 -25.962 1.00 87.62 80 LEU A C 1
ATOM 671 O O . LEU A 1 80 ? 27.225 2.167 -26.675 1.00 87.62 80 LEU A O 1
ATOM 675 N N . TYR A 1 81 ? 26.259 3.052 -24.854 1.00 87.00 81 TYR A N 1
ATOM 676 C CA . TYR A 1 81 ? 27.442 3.815 -24.429 1.00 87.00 81 TYR A CA 1
ATOM 677 C C . TYR A 1 81 ? 28.528 2.948 -23.790 1.00 87.00 81 TYR A C 1
ATOM 679 O O . TYR A 1 81 ? 29.703 3.306 -23.834 1.00 87.00 81 TYR A O 1
ATOM 687 N N . VAL A 1 82 ? 28.157 1.803 -23.213 1.00 85.81 82 VAL A N 1
ATOM 688 C CA . VAL A 1 82 ? 29.091 0.846 -22.615 1.00 85.81 82 VAL A CA 1
ATOM 689 C C . VAL A 1 82 ? 28.775 -0.564 -23.135 1.00 85.81 82 VAL A C 1
ATOM 691 O O . VAL A 1 82 ? 28.216 -1.387 -22.407 1.00 85.81 82 VAL A O 1
ATOM 694 N N . PRO A 1 83 ? 29.152 -0.887 -24.388 1.00 79.44 83 PRO A N 1
ATOM 695 C CA . PRO A 1 83 ? 28.797 -2.156 -25.032 1.00 79.44 83 PRO A CA 1
ATOM 696 C C . PRO A 1 83 ? 29.276 -3.391 -24.263 1.00 79.44 83 PRO A C 1
ATOM 698 O O . PRO A 1 83 ? 28.614 -4.424 -24.271 1.00 79.44 83 PRO A O 1
ATOM 701 N N . ASN A 1 84 ? 30.388 -3.277 -23.532 1.00 82.00 84 ASN A N 1
ATOM 702 C CA . ASN A 1 84 ? 30.917 -4.359 -22.697 1.00 82.00 84 ASN A CA 1
ATOM 703 C C . ASN A 1 84 ? 29.933 -4.799 -21.593 1.00 82.00 84 ASN A C 1
ATOM 705 O O . ASN A 1 84 ? 29.985 -5.946 -21.157 1.00 82.00 84 ASN A O 1
ATOM 709 N N . LEU A 1 85 ? 29.005 -3.928 -21.174 1.00 80.06 85 LEU A N 1
ATOM 710 C CA . LEU A 1 85 ? 27.965 -4.254 -20.192 1.00 80.06 85 LEU A CA 1
ATOM 711 C C . LEU A 1 85 ? 26.784 -5.033 -20.788 1.00 80.06 85 LEU A C 1
ATOM 713 O O . LEU A 1 85 ? 26.007 -5.603 -20.030 1.00 80.06 85 LEU A O 1
ATOM 717 N N . MET A 1 86 ? 26.644 -5.132 -22.116 1.00 77.12 86 MET A N 1
ATOM 718 C CA . MET A 1 86 ? 25.611 -5.985 -22.729 1.00 77.12 86 MET A CA 1
ATOM 719 C C . MET A 1 86 ? 25.823 -7.474 -22.414 1.00 77.12 86 MET A C 1
ATOM 721 O O . MET A 1 86 ? 24.854 -8.231 -22.363 1.00 77.12 86 MET A O 1
ATOM 725 N N . GLY A 1 87 ? 27.073 -7.887 -22.172 1.00 77.69 87 GLY A N 1
ATOM 726 C CA . GLY A 1 87 ? 27.406 -9.241 -21.722 1.00 77.69 87 GLY A CA 1
ATOM 727 C C . GLY A 1 87 ? 27.080 -9.497 -20.247 1.00 77.69 87 GLY A C 1
ATOM 728 O O . GLY A 1 87 ? 26.786 -10.634 -19.882 1.00 77.69 87 GLY A O 1
ATOM 729 N N . ASP A 1 88 ? 27.066 -8.451 -19.412 1.00 84.94 88 ASP A N 1
ATOM 730 C CA . ASP A 1 88 ? 26.744 -8.527 -17.983 1.00 84.94 88 ASP A CA 1
ATOM 731 C C . ASP A 1 88 ? 25.379 -7.893 -17.686 1.00 84.94 88 ASP A C 1
ATOM 733 O O . ASP A 1 88 ? 25.223 -6.743 -17.260 1.00 84.94 88 ASP A O 1
ATOM 737 N N . ILE A 1 89 ? 24.354 -8.705 -17.919 1.00 82.81 89 ILE A N 1
ATOM 738 C CA . ILE A 1 89 ? 22.946 -8.322 -17.812 1.00 82.81 89 ILE A CA 1
ATOM 739 C C . ILE A 1 89 ? 22.572 -7.897 -16.382 1.00 82.81 89 ILE A C 1
ATOM 741 O O . ILE A 1 89 ? 21.662 -7.081 -16.212 1.00 82.81 89 ILE A O 1
ATOM 745 N N . TYR A 1 90 ? 23.257 -8.420 -15.359 1.00 84.44 90 TYR A N 1
ATOM 746 C CA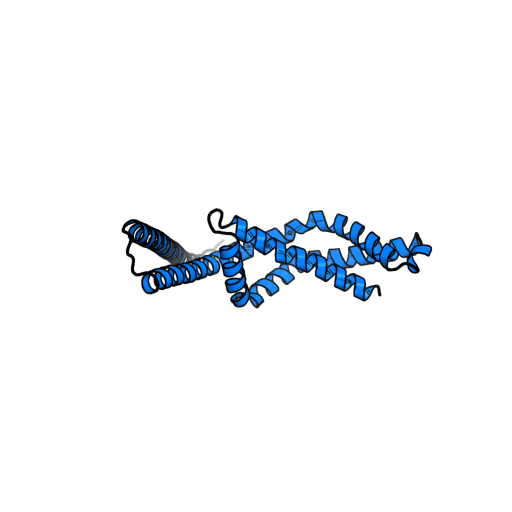 . TYR A 1 90 ? 22.981 -8.080 -13.964 1.00 84.44 90 TYR A CA 1
ATOM 747 C C . TYR A 1 90 ? 23.452 -6.667 -13.641 1.00 84.44 90 TYR A C 1
ATOM 749 O O . TYR A 1 90 ? 22.685 -5.883 -13.078 1.00 84.44 90 TYR A O 1
ATOM 757 N N . VAL A 1 91 ? 24.673 -6.315 -14.051 1.00 86.88 91 VAL A N 1
ATOM 758 C CA . VAL A 1 91 ? 25.214 -4.962 -13.868 1.00 86.88 91 VAL A CA 1
ATOM 759 C C . VAL A 1 91 ? 24.406 -3.953 -14.679 1.00 86.88 91 VAL A C 1
ATOM 761 O O . VAL A 1 91 ? 23.990 -2.924 -14.143 1.00 86.88 91 VAL A O 1
ATOM 764 N N . LEU A 1 92 ? 24.091 -4.272 -15.938 1.00 87.31 92 LEU A N 1
ATOM 765 C CA . LEU A 1 92 ? 23.264 -3.420 -16.793 1.00 87.31 92 LEU A CA 1
ATOM 766 C C . LEU A 1 92 ? 21.871 -3.182 -16.188 1.00 87.31 92 LEU A C 1
ATOM 768 O O . LEU A 1 92 ? 21.400 -2.043 -16.124 1.00 87.31 92 LEU A O 1
ATOM 772 N N . GLY A 1 93 ? 21.220 -4.243 -15.705 1.00 87.50 93 GLY A N 1
ATOM 773 C CA . GLY A 1 93 ? 19.917 -4.164 -15.048 1.00 87.50 93 GLY A CA 1
ATOM 774 C C . GLY A 1 93 ? 19.953 -3.329 -13.768 1.00 87.50 93 GLY A C 1
ATOM 775 O O . GLY A 1 93 ? 19.065 -2.503 -13.559 1.00 87.50 93 GLY A O 1
ATOM 776 N N . LEU A 1 94 ? 20.993 -3.487 -12.945 1.00 89.00 94 LEU A N 1
ATOM 777 C CA . LEU A 1 94 ? 21.154 -2.750 -11.691 1.00 89.00 94 LEU A CA 1
ATOM 778 C C . LEU A 1 94 ? 21.383 -1.252 -11.926 1.00 89.00 94 LEU A C 1
ATOM 780 O O . LEU A 1 94 ? 20.756 -0.427 -11.266 1.00 89.00 94 LEU A O 1
ATOM 784 N N . ILE A 1 95 ? 22.218 -0.867 -12.891 1.00 89.88 95 ILE A N 1
ATOM 785 C CA . ILE A 1 95 ? 22.430 0.557 -13.204 1.00 89.88 95 ILE A CA 1
ATOM 786 C C . ILE A 1 95 ? 21.142 1.169 -13.777 1.00 89.88 95 ILE A C 1
ATOM 788 O O . ILE A 1 95 ? 20.721 2.244 -13.347 1.00 89.88 95 ILE A O 1
ATOM 792 N N . SER A 1 96 ? 20.464 0.456 -14.682 1.00 89.94 96 SER A N 1
ATOM 793 C CA . SER A 1 96 ? 19.178 0.889 -15.257 1.00 89.94 96 SER A CA 1
ATOM 794 C C . SER A 1 96 ? 18.108 1.086 -14.181 1.00 89.94 96 SER A C 1
ATOM 796 O O . SER A 1 96 ? 17.349 2.059 -14.226 1.00 89.94 96 SER A O 1
ATOM 798 N N . PHE A 1 97 ? 18.088 0.189 -13.190 1.00 88.88 97 PHE A N 1
ATOM 799 C CA . PHE A 1 97 ? 17.248 0.262 -11.999 1.00 88.88 97 PHE A CA 1
ATOM 800 C C . PHE A 1 97 ? 17.534 1.534 -11.198 1.00 88.88 97 PHE A C 1
ATOM 802 O O . PHE A 1 97 ? 16.601 2.267 -10.879 1.00 88.88 97 PHE A O 1
ATOM 809 N N . VAL A 1 98 ? 18.804 1.820 -10.888 1.00 90.94 98 VAL A N 1
ATOM 810 C CA . VAL A 1 98 ? 19.191 2.982 -10.069 1.00 90.94 98 VAL A CA 1
ATOM 811 C C . VAL A 1 98 ? 18.787 4.285 -10.753 1.00 90.94 98 VAL A C 1
ATOM 813 O O . VAL A 1 98 ? 18.156 5.132 -10.123 1.00 90.94 98 VAL A O 1
ATOM 816 N N . ILE A 1 99 ? 19.067 4.422 -12.052 1.00 90.00 99 ILE A N 1
ATOM 817 C CA . ILE A 1 99 ? 18.678 5.610 -12.827 1.00 90.00 99 ILE A CA 1
ATOM 818 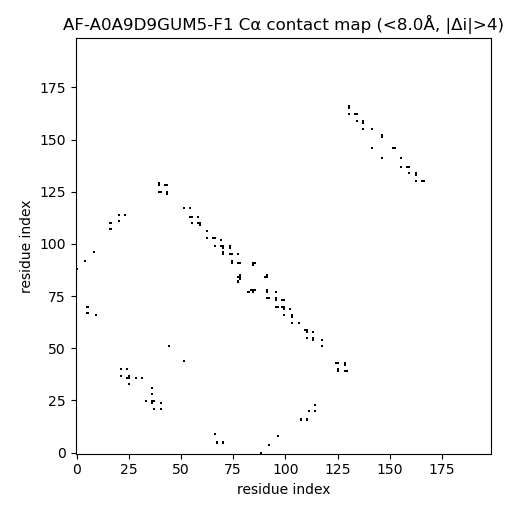C C . ILE A 1 99 ? 17.160 5.780 -12.822 1.00 90.00 99 ILE A C 1
ATOM 820 O O . ILE A 1 99 ? 16.653 6.867 -12.545 1.00 90.00 99 ILE A O 1
ATOM 824 N N . CYS A 1 100 ? 16.419 4.704 -13.089 1.00 89.31 100 CYS A N 1
ATOM 825 C CA . CYS A 1 100 ? 14.969 4.791 -13.110 1.00 89.31 100 CYS A CA 1
ATOM 826 C C . CYS A 1 100 ? 14.387 5.082 -11.718 1.00 89.31 100 CYS A C 1
ATOM 828 O O . CYS A 1 100 ? 13.399 5.804 -11.613 1.00 89.31 100 CYS A O 1
ATOM 830 N N . ALA A 1 101 ? 14.997 4.581 -10.642 1.00 87.88 101 ALA A N 1
ATOM 831 C CA . ALA A 1 101 ? 14.567 4.887 -9.283 1.00 87.88 101 ALA A CA 1
ATOM 832 C C . ALA A 1 101 ? 14.767 6.369 -8.940 1.00 87.88 101 ALA A C 1
ATOM 834 O O . ALA A 1 101 ? 13.843 6.990 -8.421 1.00 87.88 101 ALA A O 1
ATOM 835 N N . ILE A 1 102 ? 15.914 6.954 -9.298 1.00 90.19 102 ILE A N 1
ATOM 836 C CA . ILE A 1 102 ? 16.181 8.393 -9.126 1.00 90.19 102 ILE A CA 1
ATOM 837 C C . ILE A 1 102 ? 15.120 9.231 -9.848 1.00 90.19 102 ILE A C 1
ATOM 839 O O . ILE A 1 102 ? 14.615 10.198 -9.281 1.00 90.19 102 ILE A O 1
ATOM 843 N N . LEU A 1 103 ? 14.737 8.832 -11.064 1.00 87.12 103 LEU A N 1
ATOM 844 C CA . LEU A 1 103 ? 13.698 9.517 -11.832 1.00 87.12 103 LEU A CA 1
ATOM 845 C C . LEU A 1 103 ? 12.297 9.341 -11.238 1.00 87.12 103 LEU A C 1
ATOM 847 O O . LEU A 1 103 ? 11.503 10.269 -11.319 1.00 87.12 103 LEU A O 1
ATOM 851 N N . LEU A 1 104 ? 11.978 8.185 -10.649 1.00 84.81 104 LEU A N 1
ATOM 852 C CA . LEU A 1 104 ? 10.637 7.878 -10.133 1.00 84.81 104 LEU A CA 1
ATOM 853 C C . LEU A 1 104 ? 10.378 8.385 -8.710 1.00 84.81 104 LEU A C 1
ATOM 855 O O . LEU A 1 104 ? 9.222 8.643 -8.376 1.00 84.81 104 LEU A O 1
ATOM 859 N N . ILE A 1 105 ? 11.408 8.535 -7.870 1.00 84.25 105 ILE A N 1
ATOM 860 C CA . ILE A 1 105 ? 11.267 8.986 -6.472 1.00 84.25 105 ILE A CA 1
ATOM 861 C C . ILE A 1 105 ? 10.464 10.296 -6.349 1.00 84.25 105 ILE A C 1
ATOM 863 O O . ILE A 1 105 ? 9.522 10.314 -5.554 1.00 84.25 105 ILE A O 1
ATOM 867 N N . PRO A 1 106 ? 10.732 11.359 -7.136 1.00 85.12 106 PRO A N 1
ATOM 868 C CA . PRO A 1 106 ? 9.963 12.605 -7.068 1.00 85.12 106 PRO A CA 1
ATOM 869 C C . PRO A 1 106 ? 8.475 12.441 -7.391 1.00 85.12 106 PRO A C 1
ATOM 871 O O . PRO A 1 106 ? 7.657 13.249 -6.960 1.00 85.12 106 PRO A O 1
ATOM 874 N N . PHE A 1 107 ? 8.117 11.394 -8.137 1.00 81.38 107 PHE A N 1
ATOM 875 C CA . PHE A 1 107 ? 6.746 11.112 -8.553 1.00 81.38 107 PHE A CA 1
ATOM 876 C C . PHE A 1 107 ? 6.036 10.109 -7.639 1.00 81.38 107 PHE A C 1
ATOM 878 O O . PHE A 1 107 ? 4.816 9.986 -7.729 1.00 81.38 107 PHE A O 1
ATOM 885 N N . MET A 1 108 ? 6.742 9.428 -6.724 1.00 78.38 108 MET A N 1
ATOM 886 C CA . MET A 1 108 ? 6.103 8.545 -5.737 1.00 78.38 108 MET A CA 1
ATOM 887 C C . MET A 1 108 ? 4.978 9.228 -4.945 1.00 78.38 108 MET A C 1
ATOM 889 O O . MET A 1 108 ? 3.948 8.586 -4.758 1.00 78.38 108 MET A O 1
ATOM 893 N N . PRO A 1 109 ? 5.081 10.507 -4.527 1.00 80.38 109 PRO A N 1
ATOM 894 C CA . PRO A 1 109 ? 3.996 11.167 -3.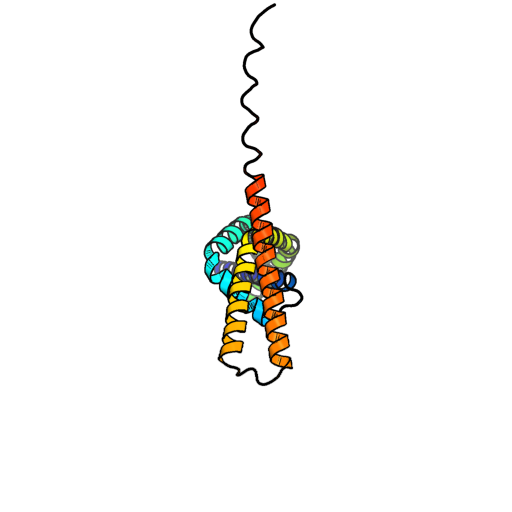808 1.00 80.38 109 PRO A CA 1
ATOM 895 C C . PRO A 1 109 ? 2.657 11.228 -4.557 1.00 80.38 109 PRO A C 1
ATOM 897 O O . PRO A 1 109 ? 1.618 11.362 -3.915 1.00 80.38 109 PRO A O 1
ATOM 900 N N . LEU A 1 110 ? 2.632 11.076 -5.888 1.00 79.19 110 LEU A N 1
ATOM 901 C CA . LEU A 1 110 ? 1.380 11.015 -6.654 1.00 79.19 110 LEU A CA 1
ATOM 902 C C . LEU A 1 110 ? 0.493 9.842 -6.217 1.00 79.19 110 LEU A C 1
ATOM 904 O O . LEU A 1 110 ? -0.731 9.967 -6.219 1.00 79.19 110 LEU A O 1
ATOM 908 N N . THR A 1 111 ? 1.076 8.720 -5.782 1.00 80.88 111 THR A N 1
ATOM 909 C CA . THR A 1 111 ? 0.286 7.590 -5.273 1.00 80.88 111 THR A CA 1
ATOM 910 C C . THR A 1 111 ? -0.335 7.895 -3.908 1.00 80.88 111 THR A C 1
ATOM 912 O O . THR A 1 111 ? -1.398 7.360 -3.592 1.00 80.88 111 THR A O 1
ATOM 915 N N . PHE A 1 112 ? 0.231 8.832 -3.134 1.00 81.25 112 PHE A N 1
ATOM 916 C CA . PHE A 1 112 ? -0.368 9.300 -1.878 1.00 81.25 112 PHE A CA 1
ATOM 917 C C . PHE A 1 112 ? -1.641 10.109 -2.087 1.00 81.25 112 PHE A C 1
ATOM 919 O O . PHE A 1 112 ? -2.535 10.036 -1.245 1.00 81.25 112 PHE A O 1
ATOM 926 N N . ILE A 1 113 ? -1.770 10.819 -3.210 1.00 80.94 113 ILE A N 1
ATOM 927 C CA . ILE A 1 113 ? -3.010 11.530 -3.549 1.00 80.94 113 ILE A CA 1
ATOM 928 C C . ILE A 1 113 ? -4.160 10.525 -3.664 1.00 80.94 113 ILE A C 1
ATOM 930 O O . ILE A 1 113 ? -5.209 10.709 -3.047 1.00 80.94 113 ILE A O 1
ATOM 934 N N . TYR A 1 114 ? -3.935 9.415 -4.374 1.00 83.25 114 TYR A N 1
ATOM 935 C CA . TYR A 1 114 ? -4.913 8.332 -4.455 1.00 83.25 114 TYR A CA 1
ATOM 936 C C . TYR A 1 114 ? -5.224 7.735 -3.079 1.00 83.25 114 TYR A C 1
ATOM 938 O O . TYR A 1 114 ? -6.388 7.518 -2.757 1.00 83.25 114 TYR A O 1
ATOM 946 N N . TYR A 1 115 ? -4.214 7.508 -2.239 1.00 86.06 115 TYR A N 1
ATOM 947 C CA . TYR A 1 115 ? -4.439 6.982 -0.891 1.00 86.06 115 TYR A CA 1
ATOM 948 C C . TYR A 1 115 ? -5.265 7.916 -0.014 1.00 86.06 115 TYR A C 1
ATOM 950 O O . TYR A 1 115 ? -6.093 7.427 0.749 1.00 86.06 115 TYR A O 1
ATOM 958 N N . GLY A 1 116 ? -5.103 9.232 -0.158 1.00 83.75 116 GLY A N 1
ATOM 959 C CA . GLY A 1 116 ? -5.956 10.218 0.500 1.00 83.75 116 GLY A CA 1
ATOM 960 C C . GLY A 1 116 ? -7.415 10.123 0.048 1.00 83.75 116 GLY A C 1
ATOM 961 O O . GLY A 1 116 ? -8.309 10.072 0.893 1.00 83.75 116 GLY A O 1
ATOM 962 N N . ILE A 1 117 ? -7.655 10.035 -1.265 1.00 84.31 117 ILE A N 1
ATOM 963 C CA . ILE A 1 117 ? -9.004 9.892 -1.843 1.00 84.31 117 ILE A CA 1
ATOM 964 C C . ILE A 1 117 ? -9.640 8.573 -1.390 1.00 84.31 117 ILE A C 1
ATOM 966 O O . ILE A 1 117 ? -10.705 8.571 -0.781 1.00 84.31 117 ILE A O 1
ATOM 970 N N . TYR A 1 118 ? -8.940 7.454 -1.585 1.00 85.31 118 TYR A N 1
ATOM 971 C CA . TYR A 1 118 ? -9.423 6.134 -1.190 1.00 85.31 118 TYR A CA 1
ATOM 972 C C . TYR A 1 118 ? -9.691 6.046 0.316 1.00 85.31 118 TYR A C 1
ATOM 974 O O . TYR A 1 118 ? -10.665 5.421 0.738 1.00 85.31 118 TYR A O 1
ATOM 982 N N . TRP A 1 119 ? -8.840 6.668 1.140 1.00 84.19 119 TRP A N 1
ATOM 983 C CA . TRP A 1 119 ? -9.065 6.748 2.577 1.00 84.19 119 TRP A CA 1
ATOM 984 C C . TRP A 1 119 ? -10.348 7.504 2.899 1.00 84.19 119 TRP A C 1
ATOM 986 O O . TRP A 1 119 ? -11.120 7.008 3.711 1.00 84.19 119 TRP A O 1
ATOM 996 N N . LYS A 1 120 ? -10.611 8.646 2.254 1.00 82.62 120 LYS A N 1
ATOM 997 C CA . LYS A 1 120 ? -11.852 9.408 2.451 1.00 82.62 120 LYS A CA 1
ATOM 998 C C . LYS A 1 120 ? -13.086 8.545 2.164 1.00 82.62 120 LYS A C 1
ATOM 1000 O O . LYS A 1 120 ? -13.969 8.475 3.012 1.00 82.62 120 LYS A O 1
ATOM 1005 N N . ASP A 1 121 ? -13.079 7.812 1.054 1.00 81.75 121 ASP A N 1
ATOM 1006 C CA . ASP A 1 121 ? -14.214 6.983 0.623 1.00 81.75 121 ASP A CA 1
ATOM 1007 C C . ASP A 1 121 ? -14.370 5.700 1.457 1.00 81.75 121 ASP A C 1
ATOM 1009 O O . ASP A 1 121 ? -15.468 5.180 1.658 1.00 81.75 121 ASP A O 1
ATOM 1013 N N . SER A 1 122 ? -13.258 5.157 1.956 1.00 81.56 122 SER A N 1
ATOM 1014 C CA . SER A 1 122 ? -13.237 3.872 2.664 1.00 81.56 122 SER A CA 1
ATOM 1015 C C . SER A 1 122 ? -13.202 4.010 4.183 1.00 81.56 122 SER A C 1
ATOM 1017 O O . SER A 1 122 ? -13.353 2.999 4.875 1.00 81.56 122 SER A O 1
ATOM 1019 N N . LYS A 1 123 ? -13.015 5.218 4.730 1.00 81.62 123 LYS A N 1
ATOM 1020 C CA . LYS A 1 123 ? -12.865 5.472 6.173 1.00 81.62 123 LYS A CA 1
ATOM 1021 C C . LYS A 1 123 ? -13.989 4.820 6.965 1.00 81.62 123 LYS A C 1
ATOM 1023 O O . LYS A 1 123 ? -13.711 4.083 7.908 1.00 81.62 123 LYS A O 1
ATOM 1028 N N . THR A 1 124 ? -15.237 5.011 6.546 1.00 81.50 124 THR A N 1
ATOM 1029 C CA . THR A 1 124 ? -16.408 4.425 7.210 1.00 81.50 124 THR A CA 1
ATOM 1030 C C . THR A 1 124 ? -16.305 2.903 7.266 1.00 81.50 124 THR A C 1
ATOM 1032 O O . THR A 1 124 ? -16.464 2.319 8.331 1.00 81.50 124 THR A O 1
ATOM 1035 N N . LYS A 1 125 ? -15.888 2.244 6.176 1.00 83.50 125 LYS A N 1
ATOM 1036 C CA . LYS A 1 125 ? -15.686 0.783 6.137 1.00 83.50 125 LYS A CA 1
ATOM 1037 C C . LYS A 1 125 ? -14.590 0.319 7.100 1.00 83.50 125 LYS A C 1
ATOM 1039 O O . LYS A 1 125 ? -14.757 -0.704 7.773 1.00 83.50 125 LYS A O 1
ATOM 1044 N N . TYR A 1 126 ? -13.484 1.062 7.189 1.00 82.44 126 TYR A N 1
ATOM 1045 C CA . TYR A 1 126 ? -12.413 0.792 8.154 1.00 82.44 126 TYR A CA 1
ATOM 1046 C C . TYR A 1 126 ? -12.911 0.916 9.593 1.00 82.44 126 TYR A C 1
ATOM 1048 O O . TYR A 1 126 ? -12.662 0.020 10.402 1.00 82.44 126 TYR A O 1
ATOM 1056 N N . VAL A 1 127 ? -13.653 1.978 9.904 1.00 81.94 127 VAL A N 1
ATOM 1057 C CA . VAL A 1 127 ? -14.170 2.221 11.252 1.00 81.94 127 VAL A CA 1
ATOM 1058 C C . VAL A 1 127 ? -15.250 1.200 11.630 1.00 81.94 127 VAL A C 1
ATOM 1060 O O . VAL A 1 127 ? -15.169 0.614 12.706 1.00 81.94 127 VAL A O 1
ATOM 1063 N N . THR A 1 128 ? -16.202 0.888 10.748 1.00 83.50 128 THR A N 1
ATOM 1064 C CA . THR A 1 128 ? -17.217 -0.152 10.996 1.00 83.50 128 THR A CA 1
ATOM 1065 C C . THR A 1 128 ? -16.572 -1.521 11.211 1.00 83.50 128 THR A C 1
ATOM 1067 O O . THR A 1 128 ? -16.955 -2.261 12.115 1.00 83.50 128 THR A O 1
ATOM 1070 N N . THR A 1 129 ? -15.550 -1.867 10.422 1.00 83.88 129 THR A N 1
ATOM 1071 C CA . THR A 1 129 ? -14.826 -3.136 10.605 1.00 83.88 129 THR A CA 1
ATOM 1072 C C . THR A 1 129 ? -14.069 -3.159 11.933 1.00 83.88 129 THR A C 1
ATOM 1074 O O . THR A 1 129 ? -14.057 -4.192 12.602 1.00 83.88 129 THR A O 1
ATOM 1077 N N . PHE A 1 130 ? -13.484 -2.031 12.345 1.00 84.25 130 PHE A N 1
ATOM 1078 C CA . PHE A 1 130 ? -12.836 -1.893 13.648 1.00 84.25 130 PHE A CA 1
ATOM 1079 C C . PHE A 1 130 ? -13.832 -2.075 14.796 1.00 84.25 130 PHE A C 1
ATOM 1081 O O . PHE A 1 130 ? -13.562 -2.851 15.707 1.00 84.25 130 PHE A O 1
ATOM 1088 N N . ILE A 1 131 ? -15.002 -1.438 14.722 1.00 84.62 131 ILE A N 1
ATOM 1089 C CA . ILE A 1 131 ? -16.068 -1.568 15.725 1.00 84.62 131 ILE A CA 1
ATOM 1090 C C . ILE A 1 131 ? -16.539 -3.012 15.844 1.00 84.62 131 ILE A C 1
ATOM 1092 O O . ILE A 1 131 ? -16.647 -3.526 16.955 1.00 84.62 131 ILE A O 1
ATOM 1096 N N . ASN A 1 132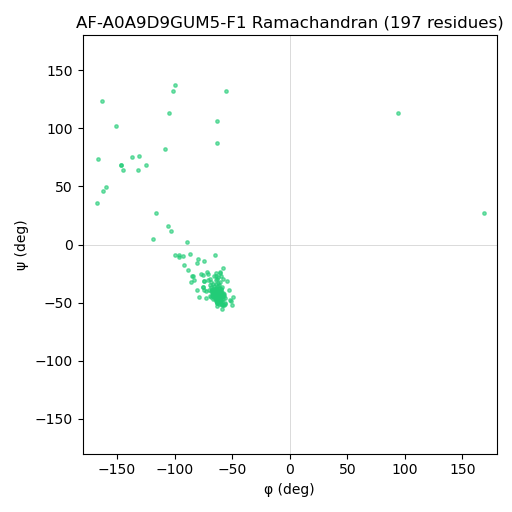 ? -16.768 -3.695 14.722 1.00 85.00 132 ASN A N 1
ATOM 1097 C CA . ASN A 1 132 ? -17.174 -5.100 14.733 1.00 85.00 132 ASN A CA 1
ATOM 1098 C C . ASN A 1 132 ? -16.108 -5.991 15.384 1.00 85.00 132 ASN A C 1
ATOM 1100 O O . ASN A 1 132 ? -16.438 -6.902 16.141 1.00 85.00 132 ASN A O 1
ATOM 1104 N N . PHE A 1 133 ? -14.829 -5.716 15.114 1.00 84.38 133 PHE A N 1
ATOM 1105 C CA . PHE A 1 133 ? -13.719 -6.442 15.722 1.00 84.38 133 PHE A CA 1
ATOM 1106 C C . PHE A 1 133 ? -13.634 -6.179 17.231 1.00 84.38 133 PHE A C 1
ATOM 1108 O O . PHE A 1 133 ? -13.556 -7.124 18.009 1.00 84.38 133 PHE A O 1
ATOM 1115 N N . ALA A 1 134 ? -13.719 -4.914 17.649 1.00 83.50 134 ALA A N 1
ATOM 1116 C CA . ALA A 1 134 ? -13.691 -4.517 19.054 1.00 83.50 134 ALA A CA 1
ATOM 1117 C C . ALA A 1 134 ? -14.882 -5.088 19.840 1.00 83.50 134 ALA A C 1
ATOM 1119 O O . ALA A 1 134 ? -14.691 -5.639 20.918 1.00 83.50 134 ALA A O 1
ATOM 1120 N N . SER A 1 135 ? -16.092 -5.032 19.272 1.00 85.69 135 SER A N 1
ATOM 1121 C CA . SER A 1 135 ? -17.307 -5.605 19.872 1.00 85.69 135 SER A CA 1
ATOM 1122 C C . SER A 1 135 ? -17.153 -7.105 20.106 1.00 85.69 135 SER A C 1
ATOM 1124 O O . SER A 1 135 ? -17.497 -7.619 21.168 1.00 85.69 135 SER A O 1
ATOM 1126 N N . LYS A 1 136 ? -16.613 -7.818 19.109 1.00 86.56 136 LYS A N 1
ATOM 1127 C CA . LYS A 1 136 ? -16.367 -9.253 19.215 1.00 86.56 136 LYS A CA 1
ATOM 1128 C C . LYS A 1 136 ? -15.327 -9.566 20.289 1.00 86.56 136 LYS A C 1
ATOM 1130 O O . LYS A 1 136 ? -15.574 -10.442 21.104 1.00 86.56 136 LYS A O 1
ATOM 1135 N N . GLU A 1 137 ? -14.209 -8.844 20.315 1.00 82.56 137 GLU A N 1
ATOM 1136 C CA . GLU A 1 137 ? -13.138 -9.082 21.289 1.00 82.56 137 GLU A CA 1
ATOM 1137 C C . GLU A 1 137 ? -13.611 -8.826 22.729 1.00 82.56 137 GLU A C 1
ATOM 1139 O O . GLU A 1 137 ? -13.320 -9.614 23.624 1.00 82.56 137 GLU A O 1
ATOM 1144 N N . ILE A 1 138 ? -14.405 -7.771 22.950 1.00 84.81 138 ILE A N 1
ATOM 1145 C CA . ILE A 1 138 ? -15.022 -7.481 24.253 1.00 84.81 138 ILE A CA 1
ATOM 1146 C C . ILE A 1 138 ? -15.960 -8.619 24.679 1.00 84.81 138 ILE A C 1
ATOM 1148 O O . ILE A 1 138 ? -15.894 -9.076 25.821 1.00 84.81 138 ILE A O 1
ATOM 1152 N N . ASN A 1 139 ? -16.806 -9.113 23.772 1.00 85.00 139 ASN A N 1
ATOM 1153 C CA . ASN A 1 139 ? -17.714 -10.228 24.057 1.00 85.00 139 ASN A CA 1
ATOM 1154 C C . ASN A 1 139 ? -16.963 -11.543 24.319 1.00 85.00 139 ASN A C 1
ATOM 1156 O O . ASN A 1 139 ? -17.309 -12.284 25.242 1.00 85.00 139 ASN A O 1
ATOM 1160 N N . ASP A 1 140 ? -15.909 -11.822 23.553 1.00 83.44 140 ASP A N 1
ATOM 1161 C CA . ASP A 1 140 ? -15.050 -12.990 23.755 1.00 83.44 140 ASP A CA 1
ATOM 1162 C C . ASP A 1 140 ? -14.325 -12.899 25.112 1.00 83.44 140 ASP A C 1
ATOM 1164 O O . ASP A 1 140 ? -14.216 -13.897 25.824 1.00 83.44 140 ASP A O 1
ATOM 1168 N N . PHE A 1 141 ? -13.894 -11.704 25.527 1.00 82.31 141 PHE A N 1
ATOM 1169 C CA . PHE A 1 141 ? -13.285 -11.4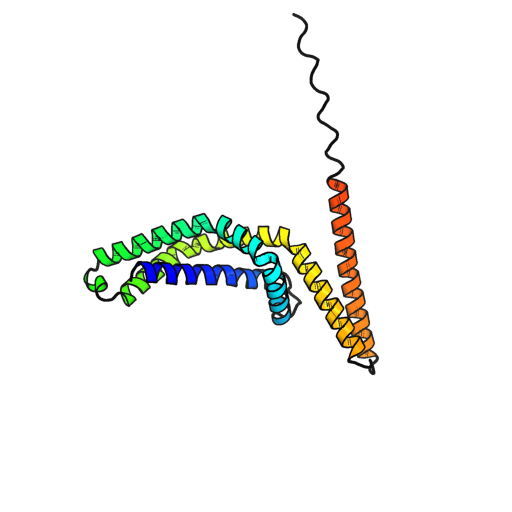87 26.841 1.00 82.31 141 PHE A CA 1
ATOM 1170 C C . PHE A 1 141 ? -14.291 -11.684 27.986 1.00 82.31 141 PHE A C 1
ATOM 1172 O O . PHE A 1 141 ? -13.986 -12.370 28.959 1.00 82.31 141 PHE A O 1
ATOM 1179 N N . LYS A 1 142 ? -15.515 -11.159 27.852 1.00 81.75 142 LYS A N 1
ATOM 1180 C CA . LYS A 1 142 ? -16.602 -11.352 28.831 1.00 81.75 142 LYS A CA 1
ATOM 1181 C C . LYS A 1 142 ? -17.013 -12.814 29.004 1.00 81.75 142 LYS A C 1
ATOM 1183 O O . LYS A 1 142 ? -17.412 -13.209 30.093 1.00 81.75 142 LYS A O 1
ATOM 1188 N N . THR A 1 143 ? -16.963 -13.602 27.931 1.00 80.31 143 THR A N 1
ATOM 1189 C CA . THR A 1 143 ? -17.392 -15.011 27.946 1.00 80.31 143 THR A CA 1
ATOM 1190 C C . THR A 1 143 ? -16.293 -15.968 28.400 1.00 80.31 143 THR A C 1
ATOM 1192 O O . THR A 1 143 ? -16.598 -16.982 29.023 1.00 80.31 143 THR A O 1
ATOM 1195 N N . ARG A 1 144 ? -15.019 -15.665 28.116 1.00 74.88 144 ARG A N 1
ATOM 1196 C CA . ARG A 1 144 ? -13.871 -16.494 28.529 1.00 74.88 144 ARG A CA 1
ATOM 1197 C C . ARG A 1 144 ? -13.407 -16.219 29.953 1.00 74.88 144 ARG A C 1
ATOM 1199 O O . ARG A 1 144 ? -12.897 -17.128 30.604 1.00 74.88 144 ARG A O 1
ATOM 1206 N N . THR A 1 145 ? -1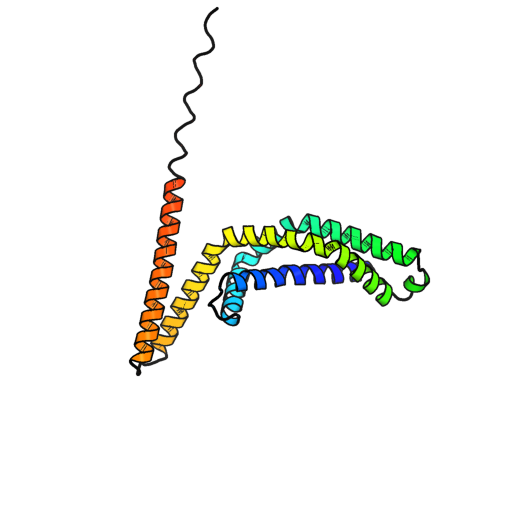3.569 -14.990 30.428 1.00 65.12 145 THR A N 1
ATOM 1207 C CA . THR A 1 145 ? -13.107 -14.574 31.749 1.00 65.12 145 THR A CA 1
ATOM 1208 C C . THR A 1 145 ? -14.315 -14.463 32.667 1.00 65.12 145 THR A C 1
ATOM 1210 O O . THR A 1 145 ? -15.149 -13.576 32.494 1.00 65.12 145 THR A O 1
ATOM 1213 N N . VAL A 1 146 ? -14.417 -15.327 33.684 1.00 64.00 146 VAL A N 1
ATOM 1214 C CA . VAL A 1 146 ? -15.239 -14.977 34.852 1.00 64.00 146 VAL A CA 1
ATOM 1215 C C . VAL A 1 146 ? -14.545 -13.752 35.432 1.00 64.00 146 VAL A C 1
ATOM 1217 O O . VAL A 1 146 ? -13.428 -13.870 35.927 1.00 64.00 146 VAL A O 1
ATOM 1220 N N . LEU A 1 147 ? -15.138 -12.570 35.251 1.00 66.31 147 LEU A N 1
ATOM 1221 C CA . LEU A 1 147 ? -14.571 -11.299 35.698 1.00 66.31 147 LEU A CA 1
ATOM 1222 C C . LEU A 1 147 ? -14.458 -11.326 37.229 1.00 66.31 147 LEU A C 1
ATOM 1224 O O . LEU A 1 147 ? -15.384 -10.940 37.946 1.00 66.31 147 LEU A O 1
ATOM 1228 N N . ASN A 1 148 ? -13.343 -11.852 37.722 1.00 63.09 148 ASN A N 1
ATOM 1229 C CA . ASN A 1 148 ? -13.106 -12.122 39.137 1.00 63.09 148 ASN A CA 1
ATOM 1230 C C . ASN A 1 148 ? -12.513 -10.893 39.837 1.00 63.09 148 ASN A C 1
ATOM 1232 O O . ASN A 1 148 ? -12.643 -10.744 41.048 1.00 63.09 148 ASN A O 1
ATOM 1236 N N . SER A 1 149 ? -11.901 -9.994 39.063 1.00 76.12 149 SER A N 1
ATOM 1237 C CA . SER A 1 149 ? -11.310 -8.742 39.519 1.00 76.12 149 SER A CA 1
ATOM 1238 C C . SER A 1 149 ? -12.230 -7.555 39.217 1.00 76.12 149 SER A C 1
ATOM 1240 O O . SER A 1 149 ? -12.698 -7.373 38.092 1.00 76.12 149 SER A O 1
ATOM 1242 N N . GLU A 1 150 ? -12.459 -6.695 40.213 1.00 75.06 150 GLU A N 1
ATOM 1243 C CA . GLU A 1 150 ? -13.180 -5.422 40.042 1.00 75.06 150 GLU A CA 1
ATOM 1244 C C . GLU A 1 150 ? -12.479 -4.497 39.026 1.00 75.06 150 GLU A C 1
ATOM 1246 O O . GLU A 1 150 ? -13.117 -3.696 38.344 1.00 75.06 150 GLU A O 1
ATOM 1251 N N . LEU A 1 151 ? -11.160 -4.649 38.885 1.00 78.94 151 LEU A N 1
ATOM 1252 C CA . LEU A 1 151 ? -10.325 -3.884 37.964 1.00 78.94 151 LEU A CA 1
ATOM 1253 C C . LEU A 1 151 ? -10.556 -4.320 36.507 1.00 78.94 151 LEU A C 1
ATOM 1255 O O . LEU A 1 151 ? -10.675 -3.474 35.625 1.00 78.94 151 LEU A O 1
ATOM 1259 N N . GLU A 1 152 ? -10.715 -5.624 36.263 1.00 77.75 152 GLU A N 1
ATOM 1260 C CA . GLU A 1 152 ? -11.042 -6.169 34.936 1.00 77.75 152 GLU A CA 1
ATOM 1261 C C . GLU A 1 152 ? -12.458 -5.774 34.497 1.00 77.75 152 GLU A C 1
ATOM 1263 O O . GLU A 1 152 ? -12.667 -5.424 33.337 1.00 77.75 152 GLU A O 1
ATOM 1268 N N . LYS A 1 153 ? -13.427 -5.749 35.427 1.00 78.62 153 LYS A N 1
ATOM 1269 C CA . LYS A 1 153 ? -14.789 -5.257 35.144 1.00 78.62 153 LYS A CA 1
ATOM 1270 C C . LYS A 1 153 ? -14.781 -3.799 34.696 1.00 78.62 153 LYS A C 1
ATOM 1272 O O . LYS A 1 153 ? -15.358 -3.486 33.659 1.00 78.62 153 LYS A O 1
ATOM 1277 N N . LYS A 1 154 ? -14.073 -2.931 35.430 1.00 81.94 154 LYS A N 1
ATOM 1278 C CA . LYS A 1 154 ? -13.961 -1.502 35.096 1.00 81.94 154 LYS A CA 1
ATOM 1279 C C . LYS A 1 154 ? -13.312 -1.279 33.730 1.00 81.94 154 LYS A C 1
ATOM 1281 O O . LYS A 1 154 ? -13.798 -0.454 32.966 1.00 81.94 154 LYS A O 1
ATOM 1286 N N . GLN A 1 155 ? -12.273 -2.043 33.388 1.00 82.69 155 GLN A N 1
ATOM 1287 C CA . GLN A 1 155 ? -11.632 -1.955 32.069 1.00 82.69 155 GLN A CA 1
ATOM 1288 C C . GLN A 1 155 ? -12.578 -2.351 30.929 1.00 82.69 155 GLN A C 1
ATOM 1290 O O . GLN A 1 155 ? -12.592 -1.699 29.885 1.00 82.69 155 GLN A O 1
ATOM 1295 N N . VAL A 1 156 ? -13.386 -3.395 31.124 1.00 82.81 156 VAL A N 1
ATOM 1296 C CA . VAL A 1 156 ? -14.373 -3.839 30.130 1.00 82.81 156 VAL A CA 1
ATOM 1297 C C . VAL A 1 156 ? -15.505 -2.821 29.977 1.00 82.81 156 VAL A C 1
ATOM 1299 O O . VAL A 1 156 ? -15.854 -2.476 28.851 1.00 82.81 156 VAL A O 1
ATOM 1302 N N . GLU A 1 157 ? -16.048 -2.300 31.078 1.00 83.75 157 GLU A N 1
ATOM 1303 C CA . GLU A 1 157 ? -17.093 -1.266 31.052 1.00 83.75 157 GLU A CA 1
ATOM 1304 C C . GLU A 1 157 ? -16.603 0.032 30.397 1.00 83.75 157 GLU A C 1
ATOM 1306 O O . GLU A 1 157 ? -17.318 0.645 29.603 1.00 83.75 157 GLU A O 1
ATOM 1311 N N . GLU A 1 158 ? -15.367 0.447 30.681 1.00 85.50 158 GLU A N 1
ATOM 1312 C CA . GLU A 1 158 ? -14.756 1.619 30.058 1.00 85.50 158 GLU A CA 1
ATOM 1313 C C . GLU A 1 158 ? -14.527 1.401 28.555 1.00 85.50 158 GLU A C 1
ATOM 1315 O O . GLU A 1 158 ? -14.840 2.279 27.745 1.00 85.50 158 GLU A O 1
ATOM 1320 N N . ALA A 1 159 ? -14.053 0.216 28.157 1.00 82.38 159 ALA A N 1
ATOM 1321 C CA . ALA A 1 159 ? -13.902 -0.153 26.753 1.00 82.38 159 ALA A CA 1
ATOM 1322 C C . ALA A 1 159 ? -15.250 -0.161 26.011 1.00 82.38 159 ALA A C 1
ATOM 1324 O O . ALA A 1 159 ? -15.336 0.369 24.902 1.00 82.38 159 ALA A O 1
ATOM 1325 N N . GLU A 1 160 ? -16.314 -0.685 26.625 1.00 84.94 160 GLU A N 1
ATOM 1326 C CA . GLU A 1 160 ? -17.668 -0.662 26.061 1.00 84.94 160 GLU A CA 1
ATOM 1327 C C . GLU A 1 160 ? -18.238 0.741 25.951 1.00 84.94 160 GLU A C 1
ATOM 1329 O O . GLU A 1 160 ? -18.808 1.096 24.921 1.00 84.94 160 GLU A O 1
ATOM 1334 N N . LYS A 1 161 ? -18.065 1.569 26.981 1.00 86.88 161 LYS A N 1
ATOM 1335 C CA . LYS A 1 161 ? -18.511 2.962 26.947 1.00 86.88 161 LYS A CA 1
ATOM 1336 C C . LYS A 1 161 ? -17.818 3.725 25.819 1.00 86.88 161 LYS A C 1
ATOM 1338 O O . LYS A 1 161 ? -18.477 4.436 25.064 1.00 86.88 161 LYS A O 1
ATOM 1343 N N . ASN A 1 162 ? -16.510 3.534 25.658 1.00 84.62 162 ASN A N 1
ATOM 1344 C CA . ASN A 1 162 ? -15.740 4.147 24.578 1.00 84.62 162 ASN A CA 1
ATOM 1345 C C . ASN A 1 162 ? -16.171 3.638 23.194 1.00 84.62 162 ASN A C 1
ATOM 1347 O O . ASN A 1 162 ? -16.273 4.426 22.253 1.00 84.62 162 ASN A O 1
ATOM 1351 N N . LEU A 1 163 ? -16.479 2.346 23.073 1.00 84.75 163 LEU A N 1
ATOM 1352 C CA . LEU A 1 163 ? -16.991 1.752 21.841 1.00 84.75 163 LEU A CA 1
ATOM 1353 C C . LEU A 1 163 ? -18.389 2.279 21.484 1.00 84.75 163 LEU A C 1
ATOM 1355 O O . LEU A 1 163 ? -18.627 2.653 20.339 1.00 84.75 163 LEU A O 1
ATOM 1359 N N . ASN A 1 164 ? -19.290 2.380 22.461 1.00 85.88 164 ASN A N 1
ATOM 1360 C CA . ASN A 1 164 ? -20.632 2.930 22.274 1.00 85.88 164 ASN A CA 1
ATOM 1361 C C . ASN A 1 164 ? -20.589 4.411 21.884 1.00 85.88 164 ASN A C 1
ATOM 1363 O O . ASN A 1 164 ? -21.335 4.835 21.005 1.00 85.88 164 ASN A O 1
ATOM 1367 N N . ASN A 1 165 ? -19.670 5.188 22.463 1.00 83.56 165 ASN A N 1
ATOM 1368 C CA . ASN A 1 165 ? -19.438 6.571 22.045 1.00 83.56 165 ASN A CA 1
ATOM 1369 C C . ASN A 1 165 ? -18.965 6.649 20.582 1.00 83.56 165 ASN A C 1
ATOM 1371 O O . ASN A 1 165 ? -19.457 7.480 19.825 1.00 83.56 165 ASN A O 1
ATOM 1375 N N . LEU A 1 166 ? -18.058 5.760 20.158 1.00 79.94 166 LEU A N 1
ATOM 1376 C CA . LEU A 1 166 ? -17.617 5.664 18.759 1.00 79.94 166 LEU A CA 1
ATOM 1377 C C . LEU A 1 166 ? -18.764 5.303 17.803 1.00 79.94 166 LEU A C 1
ATOM 1379 O O . LEU A 1 166 ? -18.870 5.898 16.733 1.00 79.94 166 LEU A O 1
ATOM 1383 N N . ILE A 1 167 ? -19.629 4.361 18.190 1.00 82.88 167 ILE A N 1
ATOM 1384 C CA . ILE A 1 167 ? -20.817 3.970 17.416 1.00 82.88 167 ILE A CA 1
ATOM 1385 C C . ILE A 1 167 ? -21.790 5.149 17.286 1.00 82.88 167 ILE A C 1
ATOM 1387 O O . ILE A 1 167 ? -22.262 5.444 16.189 1.00 82.88 167 ILE A O 1
ATOM 1391 N N . ASN A 1 168 ? -22.067 5.847 18.388 1.00 83.44 168 ASN A N 1
ATOM 1392 C CA . ASN A 1 168 ? -22.988 6.981 18.397 1.00 83.44 168 ASN A CA 1
ATOM 1393 C C . ASN A 1 168 ? -22.484 8.138 17.529 1.00 83.44 168 ASN A C 1
ATOM 1395 O O . ASN A 1 168 ? -23.277 8.700 16.779 1.00 83.44 168 ASN A O 1
ATOM 1399 N N . ASN A 1 169 ? -21.180 8.427 17.562 1.00 79.12 169 ASN A N 1
ATOM 1400 C CA . ASN A 1 169 ? -20.572 9.472 16.736 1.00 79.12 169 ASN A CA 1
ATOM 1401 C C . ASN A 1 169 ? -20.669 9.164 15.229 1.00 79.12 169 ASN A C 1
ATOM 1403 O O . ASN A 1 169 ? -20.940 10.055 14.433 1.00 79.12 169 ASN A O 1
ATOM 1407 N N . LEU A 1 170 ? -20.522 7.898 14.823 1.00 76.94 170 LEU A N 1
ATOM 1408 C CA . LEU A 1 170 ? -20.726 7.502 13.420 1.00 76.94 170 LEU A CA 1
ATOM 1409 C C . LEU A 1 170 ? -22.179 7.651 12.974 1.00 76.94 170 LEU A C 1
ATOM 1411 O O . LEU A 1 170 ? -22.448 8.064 11.850 1.00 76.94 170 LEU A O 1
ATOM 1415 N N . ASN A 1 171 ? -23.121 7.313 13.854 1.00 75.00 171 ASN A N 1
ATOM 1416 C CA . ASN A 1 171 ? -24.545 7.425 13.556 1.00 75.00 171 ASN A CA 1
ATOM 1417 C C . ASN A 1 171 ? -25.014 8.888 13.503 1.00 75.00 171 ASN A C 1
ATOM 1419 O O . ASN A 1 171 ? -25.949 9.193 12.765 1.00 75.00 171 ASN A O 1
ATOM 1423 N N . SER A 1 172 ? -24.394 9.792 14.269 1.00 68.12 172 SER A N 1
ATOM 1424 C CA . SER A 1 172 ? -24.664 11.232 14.183 1.00 68.12 172 SER A CA 1
ATOM 1425 C C . SER A 1 172 ? -24.042 11.879 12.948 1.00 68.12 172 SER A C 1
ATOM 1427 O O . SER A 1 172 ? -24.687 12.733 12.346 1.00 68.12 172 SER A O 1
ATOM 1429 N N . ASP A 1 173 ? -22.845 11.450 12.535 1.00 61.56 173 ASP A N 1
ATOM 1430 C CA . ASP A 1 173 ? -22.193 11.963 11.323 1.00 61.56 173 ASP A CA 1
ATOM 1431 C C . ASP A 1 173 ? -22.980 11.562 10.058 1.00 61.56 173 ASP A C 1
ATOM 1433 O O . ASP A 1 173 ? -23.274 12.417 9.225 1.00 61.56 173 ASP A O 1
ATOM 1437 N N . ASN A 1 174 ? -23.453 10.311 9.970 1.00 56.50 174 ASN A N 1
ATOM 1438 C CA . ASN A 1 174 ? -24.283 9.851 8.845 1.00 56.50 174 ASN A CA 1
ATOM 1439 C C . ASN A 1 174 ? -25.649 10.568 8.756 1.00 56.50 174 ASN A C 1
ATOM 1441 O O . ASN A 1 174 ? -26.143 10.818 7.660 1.00 56.50 174 ASN A O 1
ATOM 1445 N N . LYS A 1 175 ? -26.263 10.939 9.891 1.00 53.75 175 LYS A N 1
ATOM 1446 C CA . LYS A 1 175 ? -27.548 11.671 9.909 1.00 53.75 175 LYS A CA 1
ATOM 1447 C C . LYS A 1 175 ? -27.438 13.120 9.434 1.00 53.75 175 LYS A C 1
ATOM 1449 O O . LYS A 1 175 ? -28.432 13.691 8.991 1.00 53.75 175 LYS A O 1
ATOM 1454 N N . ASN A 1 176 ? -26.263 13.731 9.552 1.00 50.88 176 ASN A N 1
ATOM 1455 C CA . ASN A 1 176 ? -26.043 15.100 9.091 1.00 50.88 176 ASN A CA 1
ATOM 1456 C C . ASN A 1 176 ? -25.706 15.162 7.594 1.00 50.88 176 ASN A C 1
ATOM 1458 O O . ASN A 1 176 ? -26.016 16.166 6.957 1.00 50.88 176 ASN A O 1
ATOM 1462 N N . GLU A 1 177 ? -25.129 14.101 7.020 1.00 49.31 177 GLU A N 1
ATOM 1463 C CA . GLU A 1 177 ? -24.901 14.009 5.571 1.00 49.31 177 GLU A CA 1
ATOM 1464 C C . GLU A 1 177 ? -26.207 13.736 4.798 1.00 49.31 177 GLU A C 1
ATOM 1466 O O . GLU A 1 177 ? -26.456 14.398 3.793 1.00 49.31 177 GLU A O 1
ATOM 1471 N N . GLU A 1 178 ? -27.113 12.889 5.307 1.00 40.97 178 GLU A N 1
ATOM 1472 C CA . GLU A 1 178 ? -28.416 12.629 4.655 1.00 40.97 178 GLU A CA 1
ATOM 1473 C C . GLU A 1 178 ? -29.355 13.854 4.621 1.00 40.97 178 GLU A C 1
ATOM 1475 O O . GLU A 1 178 ? -30.166 13.987 3.706 1.00 40.97 178 GLU A O 1
ATOM 1480 N N . ASN A 1 179 ? -29.235 14.786 5.574 1.00 39.97 179 ASN A N 1
ATOM 1481 C CA . ASN A 1 179 ? -30.075 15.991 5.615 1.00 39.97 179 ASN A CA 1
ATOM 1482 C C . ASN A 1 179 ? -29.612 17.112 4.666 1.00 39.97 179 ASN A C 1
ATOM 1484 O O . ASN A 1 179 ? -30.393 18.023 4.389 1.00 39.97 179 ASN A O 1
ATOM 1488 N N . ASN A 1 180 ? -28.377 17.064 4.155 1.00 40.97 180 ASN A N 1
ATOM 1489 C CA . ASN A 1 180 ? -27.855 18.087 3.241 1.00 40.97 180 ASN A CA 1
ATOM 1490 C C . ASN A 1 180 ? -28.074 17.761 1.754 1.00 40.97 180 ASN A C 1
ATOM 1492 O O . ASN A 1 180 ? -28.040 18.676 0.936 1.00 40.97 180 ASN A O 1
ATOM 1496 N N . ASP A 1 181 ? -28.366 16.508 1.399 1.00 40.56 181 ASP A N 1
ATOM 1497 C CA . ASP A 1 181 ? -28.655 16.122 0.007 1.00 40.56 181 ASP A CA 1
ATOM 1498 C C . ASP A 1 181 ? -30.136 16.295 -0.390 1.00 40.56 181 ASP A C 1
ATOM 1500 O O . ASP A 1 181 ? -30.476 16.211 -1.570 1.00 40.56 181 ASP A O 1
ATOM 1504 N N . GLN A 1 182 ? -31.034 16.603 0.555 1.00 40.66 182 GLN A N 1
ATOM 1505 C CA . GLN A 1 182 ? -32.442 16.913 0.251 1.00 40.66 182 GLN A CA 1
ATOM 1506 C C . GLN A 1 182 ? -32.758 18.413 0.127 1.00 40.66 182 GLN A C 1
ATOM 1508 O O . GLN A 1 182 ? -33.854 18.756 -0.318 1.00 40.66 182 GLN A O 1
ATOM 1513 N N . SER A 1 183 ? -31.833 19.318 0.464 1.00 40.69 183 SER A N 1
ATOM 1514 C CA . SER A 1 183 ? -32.089 20.768 0.421 1.00 40.69 183 SER A CA 1
ATOM 1515 C C . SER A 1 183 ? -31.705 21.456 -0.897 1.00 40.69 183 SER A C 1
ATOM 1517 O O . SER A 1 183 ? -32.125 22.587 -1.109 1.00 40.69 183 SER A O 1
ATOM 1519 N N . ASN A 1 184 ? -31.005 20.784 -1.820 1.00 36.69 184 ASN A N 1
ATOM 1520 C CA . ASN A 1 184 ? -30.501 21.399 -3.062 1.00 36.69 184 ASN A CA 1
ATOM 1521 C C . ASN A 1 184 ? -31.259 21.019 -4.351 1.00 36.69 184 ASN A C 1
ATOM 1523 O O . ASN A 1 184 ? -30.753 21.263 -5.442 1.00 36.69 184 ASN A O 1
ATOM 1527 N N . HIS A 1 185 ? -32.470 20.450 -4.271 1.00 36.75 185 HIS A N 1
ATOM 1528 C CA . HIS A 1 185 ? -33.221 20.023 -5.469 1.00 36.75 185 HIS A CA 1
ATOM 1529 C C . HIS A 1 185 ? -34.547 20.765 -5.720 1.00 36.75 185 HIS A C 1
ATOM 1531 O O . HIS A 1 185 ? -35.454 20.217 -6.347 1.00 36.75 185 HIS A O 1
ATOM 1537 N N . LYS A 1 186 ? -34.679 22.016 -5.263 1.00 37.25 186 LYS A N 1
ATOM 1538 C CA . LYS A 1 186 ? -35.819 22.886 -5.605 1.00 37.25 186 LYS A CA 1
ATOM 1539 C C . LYS A 1 186 ? -35.410 24.352 -5.745 1.00 37.25 186 LYS A C 1
ATOM 1541 O O . LYS A 1 186 ? -35.876 25.173 -4.976 1.00 37.25 186 LYS A O 1
ATOM 1546 N N . GLU A 1 187 ? -34.565 24.682 -6.713 1.00 37.47 187 GLU A N 1
ATOM 1547 C CA . GLU A 1 187 ? -34.391 26.072 -7.161 1.00 37.47 187 GLU A CA 1
ATOM 1548 C C . GLU A 1 187 ? -33.620 26.078 -8.490 1.00 37.47 187 GLU A C 1
ATOM 1550 O O . GLU A 1 187 ? -32.431 26.343 -8.499 1.00 37.47 187 GLU A O 1
ATOM 1555 N N . ASP A 1 188 ? -34.263 25.688 -9.603 1.00 39.81 188 ASP A N 1
ATOM 1556 C CA . ASP A 1 188 ? -33.786 26.041 -10.962 1.00 39.81 188 ASP A CA 1
ATOM 1557 C C . ASP A 1 188 ? -34.823 25.769 -12.084 1.00 39.81 188 ASP A C 1
ATOM 1559 O O . ASP A 1 188 ? -34.485 25.428 -13.213 1.00 39.81 188 ASP A O 1
ATOM 1563 N N . GLU A 1 189 ? -36.120 25.965 -11.814 1.00 43.16 189 GLU A N 1
ATOM 1564 C CA . GLU A 1 189 ? -37.164 26.011 -12.860 1.00 43.16 189 GLU A CA 1
ATOM 1565 C C . GLU A 1 189 ? -38.069 27.238 -12.673 1.00 43.16 189 GLU A C 1
ATOM 1567 O O . GLU A 1 189 ? -39.256 27.133 -12.382 1.00 43.16 189 GLU A O 1
ATOM 1572 N N . SER A 1 190 ? -37.507 28.441 -12.811 1.00 40.47 190 SER A N 1
ATOM 1573 C CA . SER A 1 190 ? 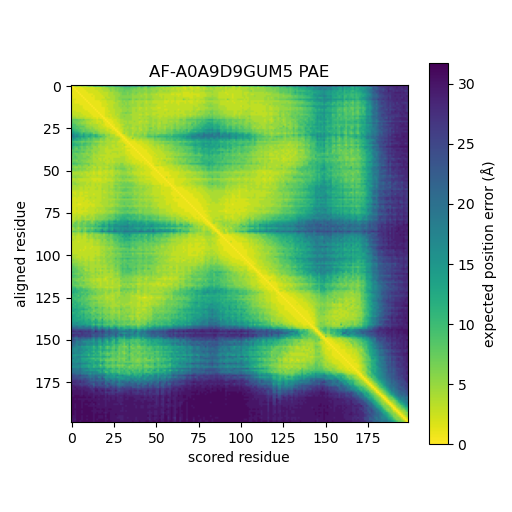-38.317 29.661 -12.966 1.00 40.47 190 SER A CA 1
ATOM 1574 C C . SER A 1 190 ? -37.538 30.823 -13.592 1.00 40.47 190 SER A C 1
ATOM 1576 O O . SER A 1 190 ? -37.539 31.929 -13.057 1.00 40.47 190 SER A O 1
ATOM 1578 N N . LYS A 1 191 ? -36.844 30.597 -14.714 1.00 39.91 191 LYS A N 1
ATOM 1579 C CA . LYS A 1 191 ? -36.343 31.676 -15.591 1.00 39.91 191 LYS A CA 1
ATOM 1580 C C . LYS A 1 191 ? -36.361 31.251 -17.060 1.00 39.91 191 LYS A C 1
ATOM 1582 O O . LYS A 1 191 ? -35.324 31.075 -17.681 1.00 39.91 191 LYS A O 1
ATOM 1587 N N . ASN A 1 192 ? -37.558 31.096 -17.606 1.00 39.44 192 ASN A N 1
ATOM 1588 C CA . ASN A 1 192 ? -37.823 31.208 -19.038 1.00 39.44 192 ASN A CA 1
ATOM 1589 C C . ASN A 1 192 ? -39.267 31.688 -19.160 1.00 39.44 192 ASN A C 1
ATOM 1591 O O . ASN A 1 192 ? -40.154 30.896 -18.879 1.00 39.44 192 ASN A O 1
ATOM 1595 N N . ASP A 1 193 ? -39.462 32.986 -19.436 1.00 42.84 193 ASP A N 1
ATOM 1596 C CA . ASP A 1 193 ? -40.592 33.527 -20.230 1.00 42.84 193 ASP A CA 1
ATOM 1597 C C . ASP A 1 193 ? -40.763 35.062 -20.185 1.00 42.84 193 ASP A C 1
ATOM 1599 O O . ASP A 1 193 ? -41.836 35.581 -20.471 1.00 42.84 193 ASP A O 1
ATOM 1603 N N . GLU A 1 194 ? -39.705 35.845 -19.952 1.00 43.34 194 GLU A N 1
ATOM 1604 C CA . GLU A 1 194 ? -39.750 37.293 -20.228 1.00 43.34 194 GLU A CA 1
ATOM 1605 C C . GLU A 1 194 ? -38.467 37.768 -20.910 1.00 43.34 194 GLU A C 1
ATOM 1607 O O . GLU A 1 194 ? -37.602 38.375 -20.290 1.00 43.34 194 GLU A O 1
ATOM 1612 N N . ASN A 1 195 ? -38.313 37.458 -22.201 1.00 42.03 195 ASN A N 1
ATOM 1613 C CA . ASN A 1 195 ? -37.520 38.304 -23.106 1.00 42.03 195 ASN A CA 1
ATOM 1614 C C . ASN A 1 195 ? -37.816 38.038 -24.587 1.00 42.03 195 ASN A C 1
ATOM 1616 O O . ASN A 1 195 ? -36.921 37.915 -25.420 1.00 42.03 195 ASN A O 1
ATOM 1620 N N . ASN A 1 196 ? -39.101 37.956 -24.936 1.00 42.81 196 ASN A N 1
ATOM 1621 C CA . ASN A 1 196 ? -39.489 38.064 -26.336 1.00 42.81 196 ASN A CA 1
ATOM 1622 C C . ASN A 1 196 ? -40.853 38.740 -26.484 1.00 42.81 196 ASN A C 1
ATOM 1624 O O . ASN A 1 196 ? -41.848 38.118 -26.852 1.00 42.81 196 ASN A O 1
ATOM 1628 N N . LYS A 1 197 ? -40.894 40.036 -26.157 1.00 40.22 197 LYS A N 1
ATOM 1629 C CA . LYS A 1 197 ? -41.876 40.976 -26.702 1.00 40.22 197 LYS A CA 1
ATOM 1630 C C . LYS A 1 197 ? -41.422 42.418 -26.484 1.00 40.22 197 LYS A C 1
ATOM 1632 O O . LYS A 1 197 ? -41.273 42.857 -25.352 1.00 40.22 197 LYS A O 1
ATOM 1637 N N . ASN A 1 198 ? -41.351 43.117 -27.612 1.00 40.00 198 ASN A N 1
ATOM 1638 C CA . ASN A 1 198 ? -41.375 44.564 -27.814 1.00 40.00 198 ASN A CA 1
ATOM 1639 C C . ASN A 1 198 ? -40.038 45.316 -27.900 1.00 40.00 198 ASN A C 1
ATOM 1641 O O . ASN A 1 198 ? -39.382 45.569 -26.896 1.00 40.00 198 ASN A O 1
ATOM 1645 N N . SER A 1 199 ? -39.847 45.808 -29.133 1.00 37.75 199 SER A N 1
ATOM 1646 C CA . SER A 1 199 ? -39.407 47.162 -29.507 1.00 37.75 199 SER A CA 1
ATOM 1647 C C . SER A 1 199 ? -37.920 47.466 -29.568 1.00 37.75 199 SER A C 1
ATOM 1649 O O . SER A 1 199 ? -37.231 47.415 -28.533 1.00 37.75 199 SER A O 1
#

Radius of gyration: 26.96 Å; Cα contacts (8 Å, |Δi|>4): 79; chains: 1; bounding box: 73×64×70 Å